Protein AF-A0A9W7ACK6-F1 (afdb_monomer_lite)

Radius of gyration: 20.73 Å; chains: 1; bounding box: 48×44×59 Å

Organism: NCBI:txid2557542

Secondary structure (DSSP, 8-state):
-HHHHHHHHHHHHHHHHHHTTTS-HHHHHHHHTTHHHHHHHHHHHTS-PPPPHHHHHHHHHHHHHHHHHHHHHHHS--------HHHHHHHHHSHHHHHHHHHHHHHHHHHHHHHHHHHHHHHHHHHHT--GGGHHHHHHHHHHHHHHHHHHHHHHHHHHHHHHHHHHHTS-GGGSHHHHHHHHHHHHHHHHHHHHHHT-

Sequence (200 aa):
TWVIGTALFIFASLANFAAFAFAPAALLASLEATQFASNILFGRFVLGSYVSRRMYAGTLCVCSCTVAVVLSFAFAETEEIEYGIDEIIVCFTSTKYVLFICFMVVFAVGLNKCTIYLRRLNQASKTEGFAKTNQDWRTNVEPITYACFSAIFGTQAVIFSKCLALLLKTGGAFSHWLIYVMLVGWLIFVYVWLTRMNDA

pLDDT: mean 84.39, std 9.42, range [53.34, 95.0]

Structure (mmCIF, N/CA/C/O backbone):
data_AF-A0A9W7ACK6-F1
#
_entry.id   AF-A0A9W7ACK6-F1
#
loop_
_atom_site.group_PDB
_atom_site.id
_atom_site.type_symbol
_atom_site.label_atom_id
_atom_site.label_alt_id
_atom_site.label_comp_id
_atom_site.label_asym_id
_atom_site.label_entity_id
_atom_site.label_seq_id
_atom_site.pdbx_PDB_ins_code
_atom_site.Cartn_x
_atom_site.Cartn_y
_atom_site.Cartn_z
_atom_site.occupancy
_atom_site.B_iso_or_equiv
_atom_site.auth_seq_id
_atom_site.auth_comp_id
_atom_site.auth_asym_id
_atom_site.auth_atom_id
_atom_site.pdbx_PDB_model_num
ATOM 1 N N . THR A 1 1 ? -17.818 22.038 -7.439 1.00 64.00 1 THR A N 1
ATOM 2 C CA . THR A 1 1 ? -18.550 21.120 -8.341 1.00 64.00 1 THR A CA 1
ATOM 3 C C . THR A 1 1 ? -17.874 19.766 -8.332 1.00 64.00 1 THR A C 1
ATOM 5 O O . THR A 1 1 ? -16.674 19.725 -8.567 1.00 64.00 1 THR A O 1
ATOM 8 N N . TRP A 1 2 ? -18.606 18.685 -8.044 1.00 85.69 2 TRP A N 1
ATOM 9 C CA . TRP A 1 2 ? -18.089 17.304 -7.952 1.00 85.69 2 TRP A CA 1
ATOM 10 C C . TRP A 1 2 ? -17.238 16.887 -9.165 1.00 85.69 2 TRP A C 1
ATOM 12 O O . TRP A 1 2 ? -16.201 16.261 -9.000 1.00 85.69 2 TRP A O 1
ATOM 22 N N . VAL A 1 3 ? -17.592 17.375 -10.357 1.00 90.69 3 VAL A N 1
ATOM 23 C CA . VAL A 1 3 ? -16.846 17.168 -11.611 1.00 90.69 3 VAL A CA 1
ATOM 24 C C . VAL A 1 3 ? -15.378 17.607 -11.521 1.00 90.69 3 VAL A C 1
ATOM 26 O O . VAL A 1 3 ? -14.504 16.885 -11.985 1.00 90.69 3 VAL A O 1
ATOM 29 N N . ILE A 1 4 ? -15.090 18.755 -10.895 1.00 90.31 4 ILE A N 1
ATOM 30 C CA . ILE A 1 4 ? -13.712 19.262 -10.751 1.00 90.31 4 ILE A CA 1
ATOM 31 C C . ILE A 1 4 ? -12.909 18.341 -9.825 1.00 90.31 4 ILE A C 1
ATOM 33 O O . ILE A 1 4 ? -11.764 18.018 -10.124 1.00 90.31 4 ILE A O 1
ATOM 37 N N . GLY A 1 5 ? -13.525 17.878 -8.732 1.00 85.38 5 GLY A N 1
ATOM 38 C CA . GLY A 1 5 ? -12.901 16.930 -7.807 1.00 85.38 5 GLY A CA 1
ATOM 39 C C . GLY A 1 5 ? -12.607 15.587 -8.473 1.00 85.38 5 GLY A C 1
ATOM 40 O O . GLY A 1 5 ? -11.493 15.085 -8.368 1.00 85.38 5 GLY A O 1
ATOM 41 N N . THR A 1 6 ? -13.568 15.045 -9.225 1.00 86.81 6 THR A N 1
ATOM 42 C CA . THR A 1 6 ? -13.399 13.784 -9.958 1.00 86.81 6 THR A CA 1
ATOM 43 C C . THR A 1 6 ? -12.334 13.896 -11.048 1.00 86.81 6 THR A C 1
ATOM 45 O O . THR A 1 6 ? -11.490 13.014 -11.166 1.00 86.81 6 THR A O 1
ATOM 48 N N . ALA A 1 7 ? -12.319 14.987 -11.818 1.00 92.06 7 ALA A N 1
ATOM 49 C CA . ALA A 1 7 ? -11.305 15.203 -12.849 1.00 92.06 7 ALA A CA 1
ATOM 50 C C . ALA A 1 7 ? -9.894 15.304 -12.247 1.00 92.06 7 ALA A C 1
ATOM 52 O O . ALA A 1 7 ? -8.968 14.656 -12.735 1.00 92.06 7 ALA A O 1
ATOM 53 N N . LEU A 1 8 ? -9.742 16.060 -11.154 1.00 90.19 8 LEU A N 1
ATOM 54 C CA . LEU A 1 8 ? -8.470 16.198 -10.447 1.00 90.19 8 LEU A CA 1
ATOM 55 C C . LEU A 1 8 ? -8.010 14.864 -9.842 1.00 90.19 8 LEU A C 1
ATOM 57 O O . LEU A 1 8 ? -6.831 14.535 -9.925 1.00 90.19 8 LEU A O 1
ATOM 61 N N . PHE A 1 9 ? -8.936 14.068 -9.304 1.00 86.81 9 PHE A N 1
ATOM 62 C CA . PHE A 1 9 ? -8.655 12.730 -8.785 1.00 86.81 9 PHE A CA 1
ATOM 63 C C . PHE A 1 9 ? -8.169 11.762 -9.873 1.00 86.81 9 PHE A C 1
ATOM 65 O O . PHE A 1 9 ? -7.162 11.079 -9.680 1.00 86.81 9 PHE A O 1
ATOM 72 N N . ILE A 1 10 ? -8.855 11.716 -11.021 1.00 89.31 10 ILE A N 1
ATOM 73 C CA . ILE A 1 10 ? -8.463 10.866 -12.156 1.00 89.31 10 ILE A CA 1
ATOM 74 C C . ILE A 1 10 ? -7.083 11.285 -12.664 1.00 89.31 10 ILE A C 1
ATOM 76 O O . ILE A 1 10 ? -6.208 10.438 -12.823 1.00 89.31 10 ILE A O 1
ATOM 80 N N . PHE A 1 11 ? -6.865 12.586 -12.871 1.00 92.50 11 PHE A N 1
ATOM 81 C CA . PHE A 1 11 ? -5.579 13.100 -13.333 1.00 92.50 11 PHE A CA 1
ATOM 82 C C . PHE A 1 11 ? -4.444 12.766 -12.356 1.00 92.50 11 PHE A C 1
ATOM 84 O O . PHE A 1 11 ? -3.415 12.243 -12.775 1.00 92.50 11 PHE A O 1
ATOM 91 N N . ALA A 1 12 ? -4.644 13.000 -11.054 1.00 88.44 12 ALA A N 1
ATOM 92 C CA . ALA A 1 12 ? -3.653 12.677 -10.029 1.00 88.44 12 ALA A CA 1
ATOM 93 C C . ALA A 1 12 ? -3.352 11.171 -9.971 1.00 88.44 12 ALA A C 1
ATOM 95 O O . ALA A 1 12 ? -2.197 10.781 -9.831 1.00 88.44 12 ALA A O 1
ATOM 96 N N . SER A 1 13 ? -4.371 10.327 -10.141 1.00 87.75 13 SER A N 1
ATOM 97 C CA . SER A 1 13 ? -4.220 8.869 -10.154 1.00 87.75 13 SER A CA 1
ATOM 98 C C . SER A 1 13 ? -3.437 8.379 -11.376 1.00 87.75 13 SER A C 1
ATOM 100 O O . SER A 1 13 ? -2.557 7.531 -11.243 1.00 87.75 13 SER A O 1
ATOM 102 N N . LEU A 1 14 ? -3.698 8.945 -12.559 1.00 87.56 14 LEU A N 1
ATOM 103 C CA . LEU A 1 14 ? -2.934 8.647 -13.774 1.00 87.56 14 LEU A CA 1
ATOM 104 C C . LEU A 1 14 ? -1.484 9.133 -13.669 1.00 87.56 14 LEU A C 1
ATOM 106 O O . LEU A 1 14 ? -0.569 8.412 -14.060 1.00 87.56 14 LEU A O 1
ATOM 110 N N . ALA A 1 15 ? -1.266 10.320 -13.100 1.00 88.62 15 ALA A N 1
ATOM 111 C CA . ALA A 1 15 ? 0.073 10.837 -12.837 1.00 88.62 15 ALA A CA 1
ATOM 112 C C . ALA A 1 15 ? 0.841 9.948 -11.842 1.00 88.62 15 ALA A C 1
ATOM 114 O O . ALA A 1 15 ? 2.012 9.656 -12.075 1.00 88.62 15 ALA A O 1
ATOM 115 N N . ASN A 1 16 ? 0.182 9.456 -10.784 1.00 86.56 16 ASN A N 1
ATOM 116 C CA . ASN A 1 16 ? 0.787 8.521 -9.831 1.00 86.56 16 ASN A CA 1
ATOM 117 C C . ASN A 1 16 ? 1.174 7.199 -10.505 1.00 86.56 16 ASN A C 1
ATOM 119 O O . ASN A 1 16 ? 2.275 6.693 -10.311 1.00 86.56 16 ASN A O 1
ATOM 123 N N . PHE A 1 17 ? 0.293 6.669 -11.359 1.00 84.06 17 PHE A N 1
ATOM 124 C CA . PHE A 1 17 ? 0.592 5.466 -12.128 1.00 84.06 17 PHE A CA 1
ATOM 125 C C . PHE A 1 17 ? 1.795 5.664 -13.058 1.00 84.06 17 PHE A C 1
ATOM 127 O O . PHE A 1 17 ? 2.688 4.820 -13.094 1.00 84.06 17 PHE A O 1
ATOM 134 N N . ALA A 1 18 ? 1.853 6.794 -13.768 1.00 84.50 18 ALA A N 1
ATOM 135 C CA . ALA A 1 18 ? 2.988 7.129 -14.620 1.00 84.50 18 ALA A CA 1
ATOM 136 C C . ALA A 1 18 ? 4.293 7.230 -13.813 1.00 84.50 18 ALA A C 1
ATOM 138 O O . ALA A 1 18 ? 5.327 6.750 -14.270 1.00 84.50 18 ALA A O 1
ATOM 139 N N . ALA A 1 19 ? 4.245 7.780 -12.596 1.00 86.00 19 ALA A N 1
ATOM 140 C CA . ALA A 1 19 ? 5.414 7.908 -11.733 1.00 86.00 19 ALA A CA 1
ATOM 141 C C . ALA A 1 19 ? 6.061 6.552 -11.387 1.00 86.00 19 ALA A C 1
ATOM 143 O O . ALA A 1 19 ? 7.284 6.490 -11.274 1.00 86.00 19 ALA A O 1
ATOM 144 N N . PHE A 1 20 ? 5.294 5.452 -11.311 1.00 82.38 20 PHE A N 1
ATOM 145 C CA . PHE A 1 20 ? 5.851 4.107 -11.081 1.00 82.38 20 PHE A CA 1
ATOM 146 C C . PHE A 1 20 ? 6.839 3.642 -12.162 1.00 82.38 20 PHE A C 1
ATOM 148 O O . PHE A 1 20 ? 7.637 2.745 -11.886 1.00 82.38 20 PHE A O 1
ATOM 155 N N . ALA A 1 21 ? 6.800 4.227 -13.365 1.00 80.81 21 ALA A N 1
ATOM 156 C CA . ALA A 1 21 ? 7.741 3.924 -14.444 1.00 80.81 21 ALA A CA 1
ATOM 157 C C . ALA A 1 21 ? 9.080 4.679 -14.336 1.00 80.81 21 ALA A C 1
ATOM 159 O O . ALA A 1 21 ? 10.028 4.300 -15.021 1.00 80.81 21 ALA A O 1
ATOM 160 N N . PHE A 1 22 ? 9.141 5.748 -13.534 1.00 80.81 22 PHE A N 1
ATOM 161 C CA . PHE A 1 22 ? 10.262 6.703 -13.507 1.00 80.81 22 PHE A CA 1
ATOM 162 C C . PHE A 1 22 ? 10.919 6.869 -12.136 1.00 80.81 22 PHE A C 1
ATOM 164 O O . PHE A 1 22 ? 11.875 7.631 -12.015 1.00 80.81 22 PHE A O 1
ATOM 171 N N . ALA A 1 23 ? 10.339 6.280 -11.089 1.00 83.25 23 ALA A N 1
ATOM 172 C CA . ALA A 1 23 ? 10.858 6.405 -9.740 1.00 83.25 23 ALA A CA 1
ATOM 173 C C . ALA A 1 23 ? 10.749 5.083 -8.963 1.00 83.25 23 ALA A C 1
ATOM 175 O O . ALA A 1 23 ? 9.802 4.301 -9.149 1.00 83.25 23 ALA A O 1
ATOM 176 N N . PRO A 1 24 ? 11.653 4.838 -7.995 1.00 83.50 24 PRO A N 1
ATOM 177 C CA . PRO A 1 24 ? 11.558 3.677 -7.126 1.00 83.50 24 PRO A CA 1
ATOM 178 C C . PRO A 1 24 ? 10.269 3.704 -6.295 1.00 83.50 24 PRO A C 1
ATOM 180 O O . PRO A 1 24 ? 9.935 4.706 -5.665 1.00 83.50 24 PRO A O 1
ATOM 183 N N . ALA A 1 25 ? 9.579 2.562 -6.201 1.00 81.69 25 ALA A N 1
ATOM 184 C CA . ALA A 1 25 ? 8.335 2.452 -5.432 1.00 81.69 25 ALA A CA 1
ATOM 185 C C . ALA A 1 25 ? 8.503 2.829 -3.948 1.00 81.69 25 ALA A C 1
ATOM 187 O O . ALA A 1 25 ? 7.574 3.357 -3.350 1.00 81.69 25 ALA A O 1
ATOM 188 N N . ALA A 1 26 ? 9.685 2.613 -3.359 1.00 84.06 26 ALA A N 1
ATOM 189 C CA . ALA A 1 26 ? 9.975 3.034 -1.988 1.00 84.06 26 ALA A CA 1
ATOM 190 C C . ALA A 1 26 ? 10.005 4.569 -1.832 1.00 84.06 26 ALA A C 1
ATOM 192 O O . ALA A 1 26 ? 9.501 5.094 -0.839 1.00 84.06 26 ALA A O 1
ATOM 193 N N . LEU A 1 27 ? 10.539 5.289 -2.827 1.00 88.56 27 LEU A N 1
ATOM 194 C CA . LEU A 1 27 ? 10.523 6.751 -2.860 1.00 88.56 27 LEU A CA 1
ATOM 195 C C . LEU A 1 27 ? 9.087 7.261 -3.034 1.00 88.56 27 LEU A C 1
ATOM 197 O O . LEU A 1 27 ? 8.638 8.098 -2.252 1.00 88.56 27 LEU A O 1
ATOM 201 N N . LEU A 1 28 ? 8.345 6.703 -3.994 1.00 87.12 28 LEU A N 1
ATOM 202 C CA . LEU A 1 28 ? 6.948 7.072 -4.247 1.00 87.12 28 LEU A CA 1
ATOM 203 C C . LEU A 1 28 ? 6.050 6.817 -3.031 1.00 87.12 28 LEU A C 1
ATOM 205 O O . LEU A 1 28 ? 5.316 7.711 -2.623 1.00 87.12 28 LEU A O 1
ATOM 209 N N . ALA A 1 29 ? 6.182 5.661 -2.377 1.00 86.38 29 ALA A N 1
ATOM 210 C CA . ALA A 1 29 ? 5.439 5.348 -1.156 1.00 86.38 29 ALA A CA 1
ATOM 211 C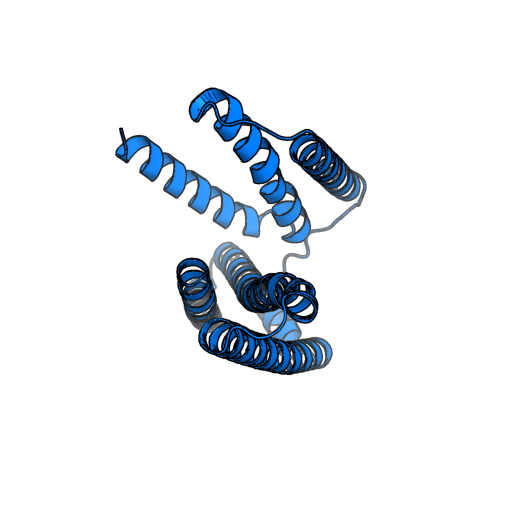 C . ALA A 1 29 ? 5.719 6.358 -0.028 1.00 86.38 29 ALA A C 1
ATOM 213 O O . ALA A 1 29 ? 4.815 6.732 0.720 1.00 86.38 29 ALA A O 1
ATOM 214 N N . SER A 1 30 ? 6.961 6.846 0.090 1.00 88.81 30 SER A N 1
ATOM 215 C CA . SER A 1 30 ? 7.296 7.883 1.074 1.00 88.81 30 SER A CA 1
ATOM 216 C C . SER A 1 30 ? 6.669 9.241 0.739 1.00 88.81 30 SER A C 1
ATOM 218 O O . SER A 1 30 ? 6.256 9.964 1.649 1.00 88.81 30 SER A O 1
ATOM 220 N N . LEU A 1 31 ? 6.547 9.573 -0.551 1.00 89.00 31 LEU A N 1
ATOM 221 C CA . LEU A 1 31 ? 5.893 10.794 -1.026 1.00 89.00 31 LEU A CA 1
ATOM 222 C C . LEU A 1 31 ? 4.376 10.735 -0.831 1.00 89.00 31 LEU A C 1
ATOM 224 O O . LEU A 1 31 ? 3.783 11.741 -0.440 1.00 89.00 31 LEU A O 1
ATOM 228 N N . GLU A 1 32 ? 3.754 9.565 -1.004 1.00 88.19 32 GLU A N 1
ATOM 229 C CA . GLU A 1 32 ? 2.328 9.358 -0.720 1.00 88.19 32 GLU A CA 1
ATOM 230 C C . GLU A 1 32 ? 1.982 9.631 0.752 1.00 88.19 32 GLU A C 1
ATOM 232 O O . GLU A 1 32 ? 0.867 10.056 1.059 1.00 88.19 32 GLU A O 1
ATOM 237 N N . ALA A 1 33 ? 2.936 9.488 1.679 1.00 88.06 33 ALA A N 1
ATOM 238 C CA . ALA A 1 33 ? 2.735 9.839 3.086 1.00 88.06 33 ALA A CA 1
ATOM 239 C C . ALA A 1 33 ? 2.455 11.346 3.305 1.00 88.06 33 ALA A C 1
ATOM 241 O O . ALA A 1 33 ? 1.859 11.728 4.314 1.00 88.06 33 ALA A O 1
ATOM 242 N N . THR A 1 34 ? 2.765 12.210 2.330 1.00 86.56 34 THR A N 1
ATOM 243 C CA . THR A 1 34 ? 2.397 13.640 2.346 1.00 86.56 34 THR A CA 1
ATOM 244 C C . THR A 1 34 ? 0.882 13.849 2.457 1.00 86.56 34 THR A C 1
ATOM 246 O O . THR A 1 34 ? 0.435 14.867 2.991 1.00 86.56 34 THR A O 1
ATOM 249 N N . GLN A 1 35 ? 0.073 12.856 2.064 1.00 88.25 35 GLN A N 1
ATOM 250 C CA . GLN A 1 35 ? -1.380 12.889 2.237 1.00 88.25 35 GLN A CA 1
ATOM 251 C C . GLN A 1 35 ? -1.797 13.120 3.695 1.00 88.25 35 GLN A C 1
ATOM 253 O O . GLN A 1 35 ? -2.816 13.755 3.948 1.00 88.25 35 GLN A O 1
ATOM 258 N N . PHE A 1 36 ? -1.006 12.666 4.676 1.00 86.94 36 PHE A N 1
ATOM 259 C CA . PHE A 1 36 ? -1.305 12.895 6.089 1.00 86.94 36 PHE A CA 1
ATOM 260 C C . PHE A 1 36 ? -1.199 14.378 6.459 1.00 86.94 36 PHE A C 1
ATOM 262 O O . PHE A 1 36 ? -1.983 14.864 7.275 1.00 86.94 36 PHE A O 1
ATOM 269 N N . ALA A 1 37 ? -0.280 15.120 5.835 1.00 88.50 37 ALA A N 1
ATOM 270 C CA . ALA A 1 37 ? -0.202 16.569 5.987 1.00 88.50 37 ALA A CA 1
ATOM 271 C C . ALA A 1 37 ? -1.389 17.259 5.311 1.00 88.50 37 ALA A C 1
ATOM 273 O O . ALA A 1 37 ? -2.048 18.095 5.935 1.00 88.50 37 ALA A O 1
ATOM 274 N N . SER A 1 38 ? -1.723 16.852 4.083 1.00 89.00 38 SER A N 1
ATOM 275 C CA . SER A 1 38 ? -2.900 17.350 3.367 1.00 89.00 38 SER A CA 1
ATOM 276 C C . SER A 1 38 ? -4.183 17.119 4.170 1.00 89.00 38 SER A C 1
ATOM 278 O O . SER A 1 38 ? -4.965 18.050 4.341 1.00 89.00 38 SER A O 1
ATOM 280 N N . ASN A 1 39 ? -4.368 15.932 4.750 1.00 88.81 39 ASN A N 1
ATOM 281 C CA . ASN A 1 39 ? -5.542 15.584 5.551 1.00 88.81 39 ASN A CA 1
ATOM 282 C C . ASN A 1 39 ? -5.699 16.487 6.780 1.00 88.81 39 ASN A C 1
ATOM 284 O O . ASN A 1 39 ? -6.814 16.907 7.081 1.00 88.81 39 ASN A O 1
ATOM 288 N N . ILE A 1 40 ? -4.606 16.849 7.465 1.00 90.00 40 ILE A N 1
ATOM 289 C CA . ILE A 1 40 ? -4.667 17.825 8.565 1.00 90.00 40 ILE A CA 1
ATOM 290 C C . ILE A 1 40 ? -5.034 19.219 8.052 1.00 90.00 40 ILE A C 1
ATOM 292 O O . ILE A 1 40 ? -5.860 19.892 8.672 1.00 90.00 40 ILE A O 1
ATOM 296 N N . LEU A 1 41 ? -4.438 19.662 6.942 1.00 88.00 41 LEU A N 1
ATOM 297 C CA . LEU A 1 41 ? -4.716 20.979 6.363 1.00 88.00 41 LEU A CA 1
ATOM 298 C C . LEU A 1 41 ? -6.188 21.099 5.958 1.00 88.00 41 LEU A C 1
ATOM 300 O O . LEU A 1 41 ? -6.871 22.020 6.401 1.00 88.00 41 LEU A O 1
ATOM 304 N N . PHE A 1 42 ? -6.706 20.136 5.194 1.00 88.81 42 PHE A N 1
ATOM 305 C CA . PHE A 1 42 ? -8.119 20.088 4.822 1.00 88.81 42 PHE A CA 1
ATOM 306 C C . PHE A 1 42 ? -9.020 19.920 6.049 1.00 88.81 42 PHE A C 1
ATOM 308 O O . PHE A 1 42 ? -10.019 20.627 6.181 1.00 88.81 42 PHE A O 1
ATOM 315 N N . GLY A 1 43 ? -8.640 19.056 6.992 1.00 86.88 43 GLY A N 1
ATOM 316 C CA . GLY A 1 43 ? -9.354 18.856 8.250 1.00 86.88 43 GLY A CA 1
ATOM 317 C C . GLY A 1 43 ? -9.519 20.152 9.044 1.00 86.88 43 GLY A C 1
ATOM 318 O O . GLY A 1 43 ? -10.605 20.425 9.558 1.00 86.88 43 GLY A O 1
ATOM 319 N N . ARG A 1 44 ? -8.471 20.977 9.116 1.00 86.00 44 ARG A N 1
ATOM 320 C CA . ARG A 1 44 ? -8.480 22.232 9.873 1.00 86.00 44 ARG A C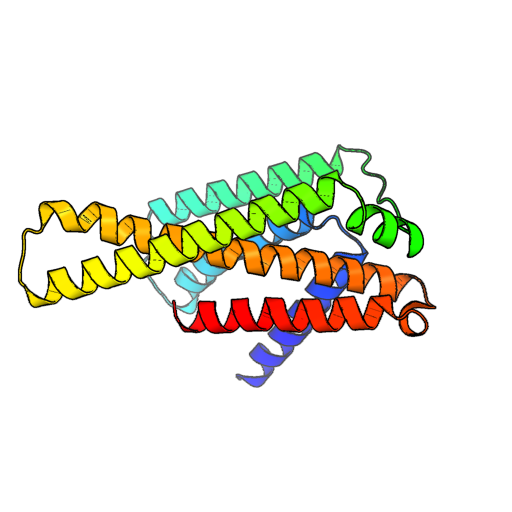A 1
ATOM 321 C C . ARG A 1 44 ? -9.140 23.382 9.118 1.00 86.00 44 ARG A C 1
ATOM 323 O O . ARG A 1 44 ? -9.947 24.089 9.712 1.00 86.00 44 ARG A O 1
ATOM 330 N N . PHE A 1 45 ? -8.774 23.592 7.855 1.00 86.81 45 PHE A N 1
ATOM 331 C CA . PHE A 1 45 ? -9.158 24.787 7.096 1.00 86.81 45 PHE A CA 1
ATOM 332 C C . PHE A 1 45 ? -10.453 24.624 6.305 1.00 86.81 45 PHE A C 1
ATOM 334 O O . PHE A 1 45 ? -11.180 25.598 6.149 1.00 86.81 45 PHE A O 1
ATOM 341 N N . VAL A 1 46 ? -10.756 23.418 5.819 1.00 87.69 46 VAL A N 1
ATOM 342 C CA . VAL A 1 46 ? -11.955 23.168 5.003 1.00 87.69 46 VAL A CA 1
ATOM 343 C C . VAL A 1 46 ? -13.081 22.581 5.845 1.00 87.69 46 VAL A C 1
ATOM 345 O O . VAL A 1 46 ? -14.209 23.056 5.774 1.00 87.69 46 VAL A O 1
ATOM 348 N N . LEU A 1 47 ? -12.780 21.577 6.671 1.00 86.44 47 LEU A N 1
ATOM 349 C CA . LEU A 1 47 ? -13.775 20.898 7.509 1.00 86.44 47 LEU A CA 1
ATOM 350 C C . LEU A 1 47 ? -13.978 21.563 8.881 1.00 86.44 47 LEU A C 1
ATOM 352 O O . LEU A 1 47 ? -14.928 21.224 9.581 1.00 86.44 47 LEU A O 1
ATOM 356 N N . GLY A 1 48 ? -13.093 22.479 9.294 1.00 84.25 48 GLY A N 1
ATOM 357 C CA . GLY A 1 48 ? -13.178 23.162 10.593 1.00 84.25 48 GLY A CA 1
ATOM 358 C C . GLY A 1 48 ? -13.015 22.242 11.812 1.00 84.25 48 GLY A C 1
ATOM 359 O O . GLY A 1 48 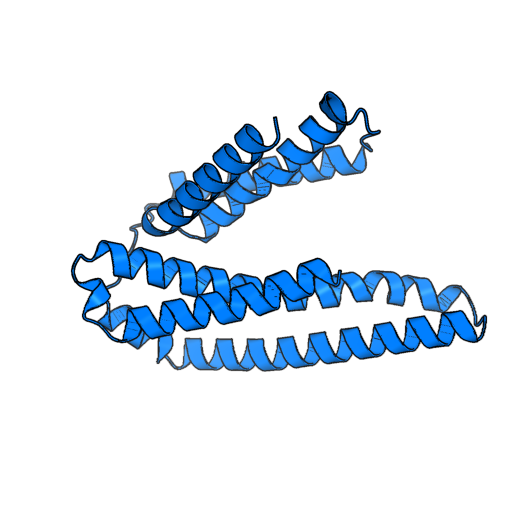? -13.346 22.626 12.933 1.00 84.25 48 GLY A O 1
ATOM 360 N N . SER A 1 49 ? -12.514 21.021 11.617 1.00 86.88 49 SER A N 1
ATOM 361 C CA . SER A 1 49 ? -12.400 20.008 12.668 1.00 86.88 49 SER A CA 1
ATOM 362 C C . SER A 1 49 ? -11.286 20.324 13.678 1.00 86.88 49 SER A C 1
ATOM 364 O O . SER A 1 49 ? -10.307 21.031 13.395 1.00 86.88 49 SER A O 1
ATOM 366 N N . TYR A 1 50 ? -11.440 19.811 14.903 1.00 83.88 50 TYR A N 1
ATOM 367 C CA . TYR A 1 50 ? -10.424 19.946 15.943 1.00 83.88 50 TYR A CA 1
ATOM 368 C C . TYR A 1 50 ? -9.264 18.978 15.688 1.00 83.88 50 TYR A C 1
ATOM 370 O O . TYR A 1 50 ? -9.435 17.760 15.703 1.00 83.88 50 TYR A O 1
ATOM 378 N N . VAL A 1 51 ? -8.063 19.528 15.501 1.00 83.56 51 VAL A N 1
ATOM 379 C CA . VAL A 1 51 ? -6.836 18.751 15.301 1.00 83.56 51 VAL A CA 1
ATOM 380 C C . VAL A 1 51 ? -6.083 18.653 16.628 1.00 83.56 51 VAL A C 1
ATOM 382 O O . VAL A 1 51 ? -5.634 19.656 17.182 1.00 83.56 51 VAL A O 1
ATOM 385 N N . SER A 1 52 ? -5.938 17.432 17.145 1.00 88.88 52 SER A N 1
ATOM 386 C CA . SER A 1 52 ? -5.225 17.166 18.401 1.00 88.88 52 SER A CA 1
ATOM 387 C C . SER A 1 52 ? -3.710 17.373 18.268 1.00 88.88 52 SER A C 1
ATOM 389 O O . SER A 1 52 ? -3.121 17.089 17.224 1.00 88.88 52 SER A O 1
ATOM 391 N N . ARG A 1 53 ? -3.036 17.766 19.362 1.00 88.19 53 ARG A N 1
ATOM 392 C CA . ARG A 1 53 ? -1.560 17.880 19.435 1.00 88.19 53 ARG A CA 1
ATOM 393 C C . ARG A 1 53 ? -0.832 16.597 19.026 1.00 88.19 53 ARG A C 1
ATOM 395 O O . ARG A 1 53 ? 0.232 16.672 18.422 1.00 88.19 53 ARG A O 1
ATOM 402 N N . ARG A 1 54 ? -1.410 15.428 19.322 1.00 89.94 54 ARG A N 1
ATOM 403 C CA . ARG A 1 54 ? -0.845 14.129 18.912 1.00 89.94 54 ARG A CA 1
ATOM 404 C C . ARG A 1 54 ? -0.865 13.949 17.392 1.00 89.94 54 ARG A C 1
ATOM 406 O O . ARG A 1 54 ? 0.065 13.375 16.842 1.00 89.94 54 ARG A O 1
ATOM 413 N N . MET A 1 55 ? -1.889 14.484 16.726 1.00 88.69 55 MET A N 1
ATOM 414 C CA . MET A 1 55 ? -2.038 14.415 15.271 1.00 88.69 55 MET A CA 1
ATOM 415 C C . MET A 1 55 ? -0.987 15.293 14.581 1.00 88.69 55 MET A C 1
ATOM 417 O O . MET A 1 55 ? -0.304 14.827 13.678 1.00 88.69 55 MET A O 1
ATOM 421 N N . TYR A 1 56 ? -0.755 16.507 15.094 1.00 88.00 56 TYR A N 1
ATOM 422 C CA . TYR A 1 56 ? 0.342 17.363 14.624 1.00 88.00 56 TYR A CA 1
ATOM 423 C C . TYR A 1 56 ? 1.721 16.721 14.810 1.00 88.00 56 TYR A C 1
ATOM 425 O O . TYR A 1 56 ? 2.525 16.746 13.883 1.00 88.00 56 TYR A O 1
ATOM 433 N N . ALA A 1 57 ? 1.995 16.126 15.977 1.00 92.38 57 ALA A N 1
ATOM 434 C CA . ALA A 1 57 ? 3.268 15.450 16.227 1.00 92.38 57 ALA A CA 1
ATOM 435 C C . ALA A 1 57 ? 3.493 14.270 15.265 1.00 92.38 57 ALA A C 1
ATOM 437 O O . ALA A 1 57 ? 4.580 14.135 14.707 1.00 92.38 57 ALA A O 1
ATOM 438 N N . GLY A 1 58 ? 2.455 13.460 15.026 1.00 90.38 58 GLY A N 1
ATOM 439 C CA . GLY A 1 58 ? 2.503 12.361 14.061 1.00 90.38 58 GLY A CA 1
ATOM 440 C C . GLY A 1 58 ? 2.779 12.847 12.638 1.00 90.38 58 GLY A C 1
ATOM 441 O O . GLY A 1 58 ? 3.681 12.339 11.982 1.00 90.38 58 GLY A O 1
ATOM 442 N N . THR A 1 59 ? 2.074 13.881 12.179 1.00 90.75 59 THR A N 1
ATOM 443 C CA . THR A 1 59 ? 2.279 14.434 10.834 1.00 90.75 59 THR A CA 1
ATOM 444 C C . THR A 1 59 ? 3.643 15.088 10.664 1.00 90.75 59 THR A C 1
ATOM 446 O O . THR A 1 59 ? 4.263 14.898 9.624 1.00 90.75 59 THR A O 1
ATOM 449 N N . LEU A 1 60 ? 4.152 15.807 11.669 1.00 90.56 60 LEU A N 1
ATOM 450 C CA . LEU A 1 60 ? 5.517 16.339 11.619 1.00 90.56 60 LEU A CA 1
ATOM 451 C C . LEU A 1 60 ? 6.544 15.212 11.504 1.00 90.56 60 LEU A C 1
ATOM 453 O O . LEU A 1 60 ? 7.441 15.301 10.673 1.00 90.56 60 LEU A O 1
ATOM 457 N N . CYS A 1 61 ? 6.374 14.134 12.274 1.00 92.81 61 CYS A N 1
ATOM 458 C CA . CYS A 1 61 ? 7.228 12.954 12.183 1.00 92.81 61 CYS A CA 1
ATOM 459 C C . CYS A 1 61 ? 7.191 12.335 10.777 1.00 92.81 61 CYS A C 1
ATOM 461 O O . CYS A 1 61 ? 8.249 12.116 10.192 1.00 92.81 61 CYS A O 1
ATOM 463 N N . VAL A 1 62 ? 5.999 12.144 10.199 1.00 91.44 62 VAL A N 1
ATOM 464 C CA . VAL A 1 62 ? 5.841 11.635 8.826 1.00 91.44 62 VAL A CA 1
ATOM 465 C C . VAL A 1 62 ? 6.539 12.542 7.813 1.00 91.44 62 VAL A C 1
ATOM 467 O O . VAL A 1 62 ? 7.334 12.050 7.020 1.00 91.44 62 VAL A O 1
ATOM 470 N N . CYS A 1 63 ? 6.314 13.858 7.868 1.00 91.12 63 CYS A N 1
ATOM 471 C CA . CYS A 1 63 ? 6.964 14.806 6.961 1.00 91.12 63 CYS A CA 1
ATOM 472 C C . CYS A 1 63 ? 8.493 14.759 7.085 1.00 91.12 63 CYS A C 1
ATOM 474 O O . CYS A 1 63 ? 9.189 14.739 6.072 1.00 91.12 63 CYS A O 1
ATOM 476 N N . SER A 1 64 ? 9.026 14.709 8.310 1.00 91.50 64 SER A N 1
ATOM 477 C CA . SER A 1 64 ? 10.467 14.580 8.542 1.00 91.50 64 SER A CA 1
ATOM 478 C C . SER A 1 64 ? 11.024 13.274 7.972 1.00 91.50 64 SER A C 1
ATOM 480 O O . SER A 1 64 ? 12.077 13.294 7.338 1.00 91.50 64 SER A O 1
ATOM 482 N N . CYS A 1 65 ? 10.314 12.155 8.140 1.00 90.88 65 CYS A N 1
ATOM 483 C CA . CYS A 1 65 ? 10.696 10.873 7.554 1.00 90.88 65 CYS A CA 1
ATOM 484 C C . CYS A 1 65 ? 10.676 10.913 6.021 1.00 90.88 65 CYS A C 1
ATOM 486 O O . CYS A 1 65 ? 11.633 10.458 5.402 1.00 90.88 65 CYS A O 1
ATOM 488 N N . THR A 1 66 ? 9.643 11.492 5.402 1.00 91.69 66 THR A N 1
ATOM 489 C CA . THR A 1 66 ? 9.576 11.649 3.942 1.00 91.69 66 THR A CA 1
ATOM 490 C C . THR A 1 66 ? 10.750 12.475 3.424 1.00 91.69 66 THR A C 1
ATOM 492 O O . THR A 1 66 ? 11.416 12.055 2.483 1.00 91.69 66 THR A O 1
ATOM 495 N N . VAL A 1 67 ? 11.072 13.604 4.067 1.00 91.50 67 VAL A N 1
ATOM 496 C CA . VAL A 1 67 ? 12.243 14.416 3.693 1.00 91.50 67 VAL A CA 1
ATOM 497 C C . VAL A 1 67 ? 13.536 13.609 3.828 1.00 91.50 67 VAL A C 1
ATOM 499 O O . VAL A 1 67 ? 14.359 13.635 2.919 1.00 91.50 67 VAL A O 1
ATOM 502 N N . ALA A 1 68 ? 13.710 12.848 4.911 1.00 91.75 68 ALA A N 1
ATOM 503 C CA . ALA A 1 68 ? 14.892 12.008 5.103 1.00 91.75 68 ALA A CA 1
ATOM 504 C C . ALA A 1 68 ? 15.032 10.924 4.019 1.00 91.75 68 ALA A C 1
ATOM 506 O O . ALA A 1 68 ? 16.137 10.701 3.523 1.00 91.75 68 ALA A O 1
ATOM 507 N N . VAL A 1 69 ? 13.932 10.279 3.616 1.00 90.81 69 VAL A N 1
ATOM 508 C CA . VAL A 1 69 ? 13.929 9.296 2.520 1.00 90.81 69 VAL A CA 1
ATOM 509 C C . VAL A 1 69 ? 14.292 9.963 1.196 1.00 90.81 69 VAL A C 1
ATOM 511 O O . VAL A 1 69 ? 15.193 9.485 0.514 1.00 90.81 69 VAL A O 1
ATOM 514 N N . VAL A 1 70 ? 13.659 11.090 0.855 1.00 90.19 70 VAL A N 1
ATOM 515 C CA . VAL A 1 70 ? 13.957 11.835 -0.380 1.00 90.19 70 VAL A CA 1
ATOM 516 C C . VAL A 1 70 ? 15.428 12.251 -0.425 1.00 90.19 70 VAL A C 1
ATOM 518 O O . VAL A 1 70 ? 16.089 12.036 -1.436 1.00 90.19 70 VAL A O 1
ATOM 521 N N . LEU A 1 71 ? 15.967 12.779 0.677 1.00 90.81 71 LEU A N 1
ATOM 522 C CA . LEU A 1 71 ? 17.385 13.128 0.773 1.00 90.81 71 LEU A CA 1
ATOM 523 C C . LEU A 1 71 ? 18.284 11.896 0.618 1.00 90.81 71 LEU A C 1
ATOM 525 O O . LEU A 1 71 ? 19.274 11.959 -0.100 1.00 90.81 71 LEU A O 1
ATOM 529 N N . SER A 1 72 ? 17.925 10.763 1.226 1.00 88.75 72 SER A N 1
ATOM 530 C CA . SER A 1 72 ? 18.697 9.518 1.106 1.00 88.75 72 SER A CA 1
ATOM 531 C C . SER A 1 72 ? 18.797 9.047 -0.347 1.00 88.75 72 SER A C 1
ATOM 533 O O . SER A 1 72 ? 19.875 8.660 -0.779 1.00 88.75 72 SER A O 1
ATOM 535 N N . PHE A 1 73 ? 17.705 9.133 -1.114 1.00 86.88 73 PHE A N 1
ATOM 536 C CA . PHE A 1 73 ? 17.717 8.833 -2.549 1.00 86.88 73 PHE A CA 1
ATOM 537 C C . PHE A 1 73 ? 18.460 9.891 -3.373 1.00 86.88 73 PHE A C 1
ATOM 539 O O . PHE A 1 73 ? 19.093 9.540 -4.357 1.00 86.88 73 PHE A O 1
ATOM 546 N N . ALA A 1 74 ? 18.423 11.166 -2.977 1.00 85.25 74 ALA A N 1
ATOM 547 C CA . ALA A 1 74 ? 19.154 12.229 -3.671 1.00 85.25 74 ALA A CA 1
ATOM 548 C C . ALA A 1 74 ? 20.680 12.111 -3.509 1.00 85.25 74 ALA A C 1
ATOM 550 O O . ALA A 1 74 ? 21.423 12.514 -4.399 1.00 85.25 74 ALA A O 1
ATOM 551 N N . PHE A 1 75 ? 21.146 11.574 -2.377 1.00 85.25 75 PHE A N 1
ATOM 552 C CA . PHE A 1 75 ? 22.569 11.337 -2.117 1.00 85.25 75 PHE A CA 1
ATOM 553 C C . PHE A 1 75 ? 23.048 9.944 -2.542 1.00 85.25 75 PHE A C 1
ATOM 555 O O . PHE A 1 75 ? 24.254 9.724 -2.629 1.00 85.25 75 PHE A O 1
ATOM 562 N N . ALA A 1 76 ? 22.136 9.004 -2.788 1.00 81.12 76 ALA A N 1
ATOM 563 C CA . ALA A 1 76 ? 22.473 7.687 -3.303 1.00 81.12 76 ALA A CA 1
ATOM 564 C C . ALA A 1 76 ? 22.523 7.720 -4.836 1.00 81.12 76 ALA A C 1
ATOM 566 O O . ALA A 1 76 ? 21.534 8.055 -5.488 1.00 81.12 76 ALA A O 1
ATOM 567 N N . GLU A 1 77 ? 23.647 7.303 -5.421 1.00 61.00 77 GLU A N 1
ATOM 568 C CA . GLU A 1 77 ? 23.720 6.944 -6.842 1.00 61.00 77 GLU A CA 1
ATOM 569 C C . GLU A 1 77 ? 22.862 5.693 -7.061 1.00 61.00 77 GLU A C 1
ATOM 571 O O . GLU A 1 77 ? 23.320 4.556 -6.975 1.00 61.00 77 GLU A O 1
ATOM 576 N N . THR A 1 78 ? 21.560 5.902 -7.237 1.00 60.22 78 THR A N 1
ATOM 577 C CA . THR A 1 78 ? 20.614 4.819 -7.478 1.00 60.22 78 THR A CA 1
ATOM 578 C C . THR A 1 78 ? 20.429 4.722 -8.981 1.00 60.22 78 THR A C 1
ATOM 580 O O . THR A 1 78 ? 19.639 5.463 -9.561 1.00 60.22 78 THR A O 1
ATOM 583 N N . GLU A 1 79 ? 21.183 3.836 -9.627 1.00 56.53 79 GLU A N 1
ATOM 584 C CA . GLU A 1 79 ? 20.889 3.470 -11.008 1.00 56.53 79 GLU A CA 1
ATOM 585 C C . GLU A 1 79 ? 19.544 2.738 -11.024 1.00 56.53 79 GLU A C 1
ATOM 587 O O . GLU A 1 79 ? 19.372 1.683 -10.402 1.00 56.53 79 GLU A O 1
ATOM 592 N N . GLU A 1 80 ? 18.548 3.320 -11.693 1.00 57.38 80 GLU A N 1
ATOM 593 C CA . GLU A 1 80 ? 17.328 2.588 -11.994 1.00 57.38 80 GLU A CA 1
ATOM 594 C C . GLU A 1 80 ? 17.686 1.472 -12.971 1.00 57.38 80 GLU A C 1
ATOM 596 O O . GLU A 1 80 ? 17.901 1.709 -14.156 1.00 57.38 80 GLU A O 1
ATOM 601 N N . ILE A 1 81 ? 17.775 0.245 -12.455 1.00 58.84 81 ILE A N 1
ATOM 602 C CA . ILE A 1 81 ? 17.959 -0.940 -13.286 1.00 58.84 81 ILE A CA 1
ATOM 603 C C . ILE A 1 81 ? 16.733 -1.041 -14.194 1.00 58.84 81 ILE A C 1
ATOM 605 O O . ILE A 1 81 ? 15.615 -1.313 -13.740 1.00 58.84 81 ILE A O 1
ATOM 609 N N . GLU A 1 82 ? 16.944 -0.771 -15.476 1.00 63.72 82 GLU A N 1
ATOM 610 C CA . GLU A 1 82 ? 15.931 -0.898 -16.509 1.00 63.72 82 GLU A CA 1
ATOM 611 C C . GLU A 1 82 ? 15.735 -2.388 -16.793 1.00 63.72 82 GLU A C 1
ATOM 613 O O . GLU A 1 82 ? 16.405 -2.969 -17.641 1.00 63.72 82 GLU A O 1
ATOM 618 N N . TYR A 1 83 ? 14.865 -3.030 -16.006 1.00 67.38 83 TYR A N 1
ATOM 619 C CA . TYR A 1 83 ? 14.683 -4.471 -16.120 1.00 67.38 83 TYR A CA 1
ATOM 620 C C . TYR A 1 83 ? 14.019 -4.844 -17.446 1.00 67.38 83 TYR A C 1
ATOM 622 O O . TYR A 1 83 ? 12.912 -4.395 -17.763 1.00 67.38 83 TYR A O 1
ATOM 630 N N . GLY A 1 84 ? 14.674 -5.733 -18.185 1.00 75.81 84 GLY A N 1
ATOM 631 C CA . GLY A 1 84 ? 14.088 -6.388 -19.346 1.00 75.81 84 GLY A CA 1
ATOM 632 C C . GLY A 1 84 ? 12.974 -7.363 -18.953 1.00 75.81 84 GLY A C 1
ATOM 633 O O . GLY A 1 84 ? 12.865 -7.806 -17.808 1.00 75.81 84 GLY A O 1
ATOM 634 N N . ILE A 1 85 ? 12.151 -7.755 -19.929 1.00 77.81 85 ILE A N 1
ATOM 635 C CA . ILE A 1 85 ? 11.052 -8.719 -19.729 1.00 77.81 85 ILE A CA 1
ATOM 636 C C . ILE A 1 85 ? 11.582 -10.044 -19.156 1.00 77.81 85 ILE A C 1
ATOM 638 O O . ILE A 1 85 ? 11.000 -10.593 -18.218 1.00 77.81 85 ILE A O 1
ATOM 642 N N . ASP A 1 86 ? 12.708 -10.527 -19.680 1.00 81.12 86 ASP A N 1
ATOM 643 C CA . ASP A 1 86 ? 13.324 -11.785 -19.250 1.00 81.12 86 ASP A CA 1
ATOM 644 C C . ASP A 1 86 ? 13.829 -11.715 -17.805 1.00 81.12 86 ASP A C 1
ATOM 646 O O . ASP A 1 86 ? 13.670 -12.660 -17.032 1.00 81.12 86 ASP A O 1
ATOM 650 N N . GLU A 1 87 ? 14.366 -10.568 -17.394 1.00 84.00 87 GLU A N 1
ATOM 651 C CA . GLU A 1 87 ? 14.870 -10.374 -16.037 1.00 84.00 87 GLU A CA 1
ATOM 652 C C . GLU A 1 87 ? 13.733 -10.323 -15.013 1.00 84.00 87 GLU A C 1
ATOM 654 O O . GLU A 1 87 ? 13.861 -10.882 -13.920 1.00 84.00 87 GLU A O 1
ATOM 659 N N . ILE A 1 88 ? 12.587 -9.733 -15.379 1.00 83.75 88 ILE A N 1
ATOM 660 C CA . ILE A 1 88 ? 11.368 -9.787 -14.563 1.00 83.75 88 ILE A CA 1
ATOM 661 C C . ILE A 1 88 ? 10.962 -11.250 -14.351 1.00 83.75 88 ILE A C 1
ATOM 663 O O . ILE A 1 88 ? 10.746 -11.667 -13.212 1.00 83.75 88 ILE A O 1
ATOM 667 N N . ILE A 1 89 ? 10.912 -12.062 -15.411 1.00 84.31 89 ILE A N 1
ATOM 668 C CA . ILE A 1 89 ? 10.540 -13.485 -15.312 1.00 84.31 89 ILE A CA 1
ATOM 669 C C . ILE A 1 89 ? 11.513 -14.248 -14.403 1.00 84.31 89 ILE A C 1
ATOM 671 O O . ILE A 1 89 ? 11.080 -15.033 -13.551 1.00 84.31 89 ILE A O 1
ATOM 675 N N . VAL A 1 90 ? 12.817 -13.990 -14.529 1.00 87.69 90 VAL A N 1
ATOM 676 C CA . VAL A 1 90 ? 13.842 -14.583 -13.657 1.00 87.69 90 VAL A CA 1
ATOM 677 C C . VAL A 1 90 ? 13.630 -14.172 -12.199 1.00 87.69 90 VAL A C 1
ATOM 679 O O . VAL A 1 90 ? 13.731 -15.015 -11.306 1.00 87.69 90 VAL A O 1
ATOM 682 N N . CYS A 1 91 ? 13.261 -12.917 -11.934 1.00 86.19 91 CYS A N 1
ATOM 683 C CA . CYS A 1 91 ? 12.960 -12.447 -10.582 1.00 86.19 91 CYS A CA 1
ATOM 684 C C . CYS A 1 91 ? 11.745 -13.164 -9.976 1.00 86.19 91 CYS A C 1
ATOM 686 O O . CYS A 1 91 ? 11.821 -13.607 -8.830 1.00 86.19 91 CYS A O 1
ATOM 688 N N . PHE A 1 92 ? 10.665 -13.345 -10.744 1.00 85.75 92 PHE A N 1
ATOM 689 C CA . PHE A 1 92 ? 9.470 -14.074 -10.295 1.00 85.75 92 PHE A CA 1
ATOM 690 C C . PHE A 1 92 ? 9.720 -15.577 -10.101 1.00 85.75 92 PHE A C 1
ATOM 692 O O . PHE A 1 92 ? 9.107 -16.198 -9.234 1.00 85.75 92 PHE A O 1
ATOM 699 N N . THR A 1 93 ? 10.638 -16.163 -10.872 1.00 87.38 93 THR A N 1
ATOM 700 C CA . THR A 1 93 ? 10.978 -17.596 -10.793 1.00 87.38 93 THR A CA 1
ATOM 701 C C . THR A 1 93 ? 12.068 -17.882 -9.753 1.00 87.38 93 THR A C 1
ATOM 703 O O . THR A 1 93 ? 12.288 -19.028 -9.363 1.00 87.38 93 THR A O 1
ATOM 706 N N . SER A 1 94 ? 12.752 -16.846 -9.263 1.00 91.56 94 SER A N 1
ATOM 707 C CA . SER A 1 94 ? 13.818 -16.974 -8.274 1.00 91.56 94 SER A CA 1
ATOM 708 C C . SER A 1 94 ? 13.319 -17.628 -6.987 1.00 91.56 94 SER A C 1
ATOM 710 O O . SER A 1 94 ? 12.340 -17.187 -6.380 1.00 91.56 94 SER A O 1
ATOM 712 N N . THR A 1 95 ? 14.062 -18.624 -6.495 1.00 91.62 95 THR A N 1
ATOM 713 C CA . THR A 1 95 ? 13.762 -19.338 -5.243 1.00 91.62 95 THR A CA 1
ATOM 714 C C . THR A 1 95 ? 13.537 -18.385 -4.070 1.00 91.62 95 THR A C 1
ATOM 716 O O . THR A 1 95 ? 12.673 -18.624 -3.230 1.00 91.62 95 THR A O 1
ATOM 719 N N . LYS A 1 96 ? 14.279 -17.270 -4.023 1.00 92.38 96 LYS A N 1
ATOM 720 C CA . LYS A 1 96 ? 14.148 -16.256 -2.966 1.00 92.38 96 LYS A CA 1
ATOM 721 C C . LYS A 1 96 ? 12.771 -15.590 -2.989 1.00 92.38 96 LYS A C 1
ATOM 723 O O . LYS A 1 96 ? 12.157 -15.424 -1.939 1.00 92.38 96 LYS A O 1
ATOM 728 N N . TYR A 1 97 ? 12.282 -15.241 -4.178 1.00 89.75 97 TYR A N 1
ATOM 729 C CA . TYR A 1 97 ? 10.974 -14.616 -4.347 1.00 89.75 97 TYR A CA 1
ATOM 730 C C . TYR A 1 97 ? 9.842 -15.603 -4.050 1.00 89.75 97 TYR A C 1
ATOM 732 O O . TYR A 1 97 ? 8.912 -15.269 -3.320 1.00 89.75 97 TYR A O 1
ATOM 740 N N . VAL A 1 98 ? 9.958 -16.850 -4.517 1.00 91.88 98 VAL A N 1
ATOM 741 C CA . VAL A 1 98 ? 8.970 -17.901 -4.223 1.00 91.88 98 VAL A CA 1
ATOM 742 C C . VAL A 1 98 ? 8.859 -18.148 -2.716 1.00 91.88 98 VAL A C 1
ATOM 744 O O . VAL A 1 98 ? 7.753 -18.174 -2.181 1.00 91.88 98 VAL A O 1
ATOM 747 N N . LEU A 1 99 ? 9.986 -18.259 -2.001 1.00 94.25 99 LEU A N 1
ATOM 748 C CA . LEU A 1 99 ? 9.988 -18.399 -0.539 1.00 94.25 99 LEU A CA 1
ATOM 749 C C . LEU A 1 99 ? 9.340 -17.198 0.158 1.00 94.25 99 LEU A C 1
ATOM 751 O O . LEU A 1 99 ? 8.555 -17.380 1.089 1.00 94.25 99 LEU A O 1
ATOM 755 N N . PHE A 1 100 ? 9.633 -15.984 -0.309 1.00 92.94 100 PHE A N 1
ATOM 756 C CA . PHE A 1 100 ? 9.025 -14.762 0.206 1.00 92.94 100 PHE A CA 1
ATOM 757 C C . PHE A 1 100 ? 7.501 -14.751 0.020 1.00 92.94 100 PHE A C 1
ATOM 759 O O . PHE A 1 100 ? 6.773 -14.457 0.969 1.00 92.94 100 PHE A O 1
ATOM 766 N N . ILE A 1 101 ? 7.004 -15.131 -1.160 1.00 92.75 101 ILE A N 1
ATOM 767 C CA . ILE A 1 101 ? 5.564 -15.224 -1.427 1.00 92.75 101 ILE A CA 1
ATOM 768 C C . ILE A 1 101 ? 4.914 -16.316 -0.578 1.00 92.75 101 ILE A C 1
ATOM 770 O O . ILE A 1 101 ? 3.881 -16.061 0.038 1.00 92.75 101 ILE A O 1
ATOM 774 N N . CYS A 1 102 ? 5.523 -17.498 -0.463 1.00 93.62 102 CYS A N 1
ATOM 775 C CA . CYS A 1 102 ? 5.026 -18.560 0.414 1.00 93.62 102 CYS A CA 1
ATOM 776 C C . CYS A 1 102 ? 4.904 -18.079 1.866 1.00 93.62 102 CYS A C 1
ATOM 778 O O . CYS A 1 102 ? 3.866 -18.277 2.500 1.00 93.62 102 CYS A O 1
ATOM 780 N N . PHE A 1 103 ? 5.929 -17.392 2.377 1.00 95.00 103 PHE A N 1
ATOM 781 C CA . PHE A 1 103 ? 5.896 -16.793 3.708 1.00 95.00 103 PHE A CA 1
ATOM 782 C C . PHE A 1 103 ? 4.778 -15.749 3.837 1.00 95.00 103 PHE A C 1
ATOM 784 O O . PHE A 1 103 ? 4.002 -15.800 4.791 1.00 95.00 103 PHE A O 1
ATOM 791 N N . MET A 1 104 ? 4.638 -14.846 2.860 1.00 92.94 104 MET A N 1
ATOM 792 C CA . MET A 1 104 ? 3.564 -13.850 2.849 1.00 92.94 104 MET A CA 1
ATOM 793 C C . MET A 1 104 ? 2.173 -14.484 2.832 1.00 92.94 104 MET A C 1
ATOM 795 O O . MET A 1 104 ? 1.294 -14.007 3.544 1.00 92.94 104 MET A O 1
ATOM 799 N N . VAL A 1 105 ? 1.963 -15.563 2.075 1.00 93.50 105 VAL A N 1
ATOM 800 C CA . VAL A 1 105 ? 0.680 -16.279 2.030 1.00 93.50 105 VAL A CA 1
ATOM 801 C C . VAL A 1 105 ? 0.370 -16.916 3.382 1.00 93.50 105 VAL A C 1
ATOM 803 O O . VAL A 1 105 ? -0.731 -16.728 3.901 1.00 93.50 105 VAL A O 1
ATOM 806 N N . VAL A 1 106 ? 1.332 -17.617 3.993 1.00 94.88 106 VAL A N 1
ATOM 807 C CA . VAL A 1 106 ? 1.160 -18.208 5.333 1.00 94.88 106 VAL A CA 1
ATOM 808 C C . VAL A 1 106 ? 0.827 -17.124 6.356 1.00 94.88 106 VAL A C 1
ATOM 810 O O . VAL A 1 106 ? -0.119 -17.266 7.134 1.00 94.88 106 VAL A O 1
ATOM 813 N N . PHE A 1 107 ? 1.554 -16.008 6.316 1.00 94.44 107 PHE A N 1
ATOM 814 C CA . PHE A 1 107 ? 1.337 -14.883 7.214 1.00 94.44 107 PHE A CA 1
ATOM 815 C C . PHE A 1 107 ? -0.032 -14.223 6.993 1.00 94.44 107 PHE A C 1
ATOM 817 O O . PHE A 1 107 ? -0.761 -13.985 7.955 1.00 94.44 107 PHE A O 1
ATOM 824 N N . ALA A 1 108 ? -0.445 -14.010 5.740 1.00 92.50 108 ALA A N 1
ATOM 825 C CA . ALA A 1 108 ? -1.753 -13.460 5.392 1.00 92.50 108 ALA A CA 1
ATOM 826 C C . ALA A 1 108 ? -2.902 -14.372 5.850 1.00 92.50 108 ALA A C 1
ATOM 828 O O . ALA A 1 108 ? -3.889 -13.895 6.413 1.00 92.50 108 ALA A O 1
ATOM 829 N N . VAL A 1 109 ? -2.778 -15.691 5.673 1.00 93.75 109 VAL A N 1
ATOM 830 C CA . VAL A 1 109 ? -3.766 -16.653 6.184 1.00 93.75 109 VAL A CA 1
ATOM 831 C C . VAL A 1 109 ? -3.838 -16.581 7.710 1.00 93.75 109 VAL A C 1
ATOM 833 O O . VAL A 1 109 ? -4.941 -16.510 8.256 1.00 93.75 109 VAL A O 1
ATOM 836 N N . GLY A 1 110 ? -2.690 -16.532 8.393 1.00 93.44 110 GLY A N 1
ATOM 837 C CA . GLY A 1 110 ? -2.615 -16.369 9.846 1.00 93.44 110 GLY A CA 1
ATOM 838 C C . GLY A 1 110 ? -3.313 -15.098 10.335 1.00 93.44 110 GLY A C 1
ATOM 839 O O . GLY A 1 110 ? -4.166 -15.166 11.22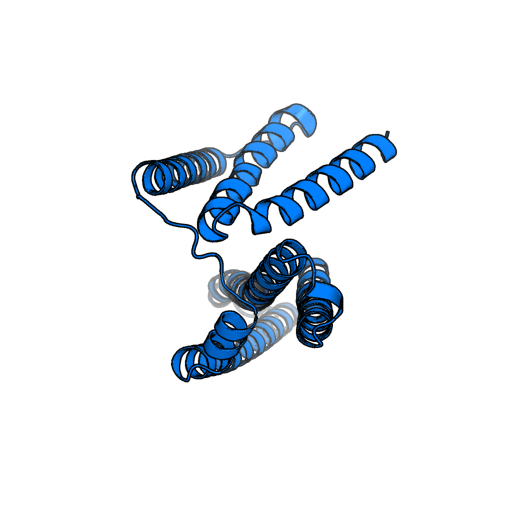2 1.00 93.44 110 GLY A O 1
ATOM 840 N N . LEU A 1 111 ? -3.025 -13.954 9.707 1.00 92.88 111 LEU A N 1
ATOM 841 C CA . LEU A 1 111 ? -3.661 -12.674 10.020 1.00 92.88 111 LEU A CA 1
ATOM 842 C C . LEU A 1 111 ? -5.173 -12.715 9.785 1.00 92.88 111 LEU A C 1
ATOM 844 O O . LEU A 1 111 ? -5.923 -12.357 10.684 1.00 92.88 111 LEU A O 1
ATOM 848 N N . ASN A 1 112 ? -5.643 -13.224 8.643 1.00 90.75 112 ASN A N 1
ATOM 849 C CA . ASN A 1 112 ? -7.078 -13.296 8.350 1.00 90.75 112 ASN A CA 1
ATOM 850 C C . ASN A 1 112 ? -7.823 -14.200 9.346 1.00 90.75 112 ASN A C 1
ATOM 852 O O . ASN A 1 112 ? -8.909 -13.854 9.812 1.00 90.75 112 ASN A O 1
ATOM 856 N N . LYS A 1 113 ? -7.240 -15.349 9.718 1.00 91.44 113 LYS A N 1
ATOM 857 C CA . LYS A 1 113 ? -7.811 -16.223 10.756 1.00 91.44 113 LYS A CA 1
ATOM 858 C C . LYS A 1 113 ? -7.840 -15.527 12.116 1.00 91.44 113 LYS A C 1
ATOM 860 O O . LYS A 1 113 ? -8.861 -15.607 12.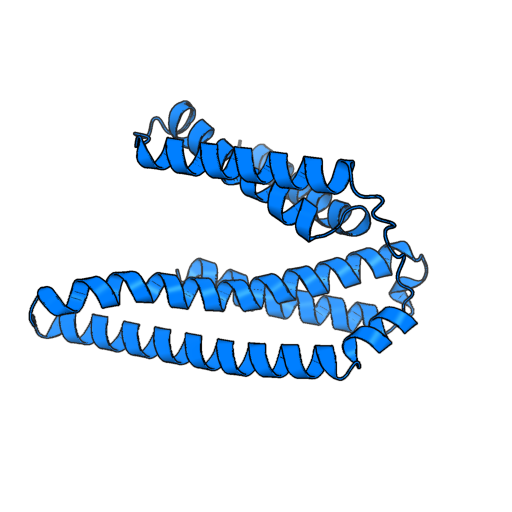795 1.00 91.44 113 LYS A O 1
ATOM 865 N N . CYS A 1 114 ? -6.774 -14.811 12.476 1.00 90.25 114 CYS A N 1
ATOM 866 C CA . CYS A 1 114 ? -6.703 -14.020 13.703 1.00 90.25 114 CYS A CA 1
ATOM 867 C C . CYS A 1 114 ? -7.780 -12.925 13.733 1.00 90.25 114 CYS A C 1
ATOM 869 O O . CYS A 1 114 ? -8.540 -12.839 14.694 1.00 90.25 114 CYS A O 1
ATOM 871 N N . THR A 1 115 ? -7.932 -12.157 12.653 1.00 88.38 115 THR A N 1
ATOM 872 C CA . THR A 1 115 ? -8.955 -11.113 12.532 1.00 88.38 115 THR A CA 1
ATOM 873 C C . THR A 1 115 ? -10.369 -11.681 12.651 1.00 88.38 115 THR A C 1
ATOM 875 O O . THR A 1 115 ? -11.184 -11.139 13.393 1.00 88.38 115 THR A O 1
ATOM 878 N N . ILE A 1 116 ? -10.677 -12.796 11.973 1.00 88.50 116 ILE A N 1
ATOM 879 C CA . ILE A 1 116 ? -11.993 -13.451 12.078 1.00 88.50 116 ILE A CA 1
ATOM 880 C C . ILE A 1 116 ? -12.236 -13.955 13.505 1.00 88.50 116 ILE A C 1
ATOM 882 O O . ILE A 1 116 ? -13.339 -13.807 14.031 1.00 88.50 116 ILE A O 1
ATOM 886 N N . TYR A 1 117 ? -11.219 -14.539 14.139 1.00 88.94 117 TYR A N 1
ATOM 887 C CA . TYR A 1 117 ? -11.310 -15.024 15.512 1.00 88.94 117 TYR A CA 1
ATOM 888 C C . TYR A 1 117 ? -11.571 -13.881 16.503 1.00 88.94 117 TYR A C 1
ATOM 890 O O . TYR A 1 117 ? -12.516 -13.959 17.287 1.00 88.94 117 TYR A O 1
ATOM 898 N N . LEU A 1 118 ? -10.810 -12.785 16.413 1.00 86.38 118 LEU A N 1
ATOM 899 C CA . LEU A 1 118 ? -10.997 -11.592 17.243 1.00 86.38 118 LEU A CA 1
ATOM 900 C C . LEU A 1 118 ? -12.372 -10.953 17.022 1.00 86.38 118 LEU A C 1
ATOM 902 O O . LEU A 1 118 ? -13.055 -10.656 17.999 1.00 86.38 118 LEU A O 1
ATOM 906 N N . ARG A 1 119 ? -12.828 -10.838 15.766 1.00 85.62 119 ARG A N 1
ATOM 907 C CA . ARG A 1 119 ? -14.175 -10.340 15.435 1.00 85.62 119 ARG A CA 1
ATOM 908 C C . ARG A 1 119 ? -15.273 -11.169 16.091 1.00 85.62 119 ARG A C 1
ATOM 910 O O . ARG A 1 119 ? -16.181 -10.605 16.696 1.00 85.62 119 ARG A O 1
ATOM 917 N N . ARG A 1 120 ? -15.180 -12.501 16.016 1.00 85.75 120 ARG A N 1
ATOM 918 C CA . ARG A 1 120 ? -16.156 -13.414 16.640 1.00 85.75 120 ARG A CA 1
ATOM 919 C C . ARG A 1 120 ? -16.173 -13.278 18.159 1.00 85.75 120 ARG A C 1
ATOM 921 O O . ARG A 1 120 ? -17.248 -13.195 18.745 1.00 85.75 120 ARG A O 1
ATOM 928 N N . LEU A 1 121 ? -15.000 -13.210 18.789 1.00 82.00 121 LEU A N 1
ATOM 929 C CA . LEU A 1 121 ? -14.898 -13.008 20.235 1.00 82.00 121 LEU A CA 1
ATOM 930 C C . LEU A 1 121 ? -15.464 -11.650 20.669 1.00 82.00 121 LEU A C 1
ATOM 932 O O . LEU A 1 121 ? -16.185 -11.578 21.662 1.00 82.00 121 LEU A O 1
ATOM 936 N N . ASN A 1 122 ? -15.168 -10.585 19.922 1.00 79.69 122 ASN A N 1
ATOM 937 C CA . ASN A 1 122 ? -15.681 -9.244 20.196 1.00 79.69 122 ASN A CA 1
ATOM 938 C C . ASN A 1 122 ? -17.208 -9.177 20.029 1.00 79.69 122 ASN A C 1
ATOM 940 O O . ASN A 1 122 ? -17.876 -8.493 20.801 1.00 79.69 122 ASN A O 1
ATOM 944 N N . GLN A 1 123 ? -17.777 -9.898 19.058 1.00 80.00 123 GLN A N 1
ATOM 945 C CA . GLN A 1 123 ? -19.228 -9.999 18.873 1.00 80.00 123 GLN A CA 1
ATOM 946 C C . GLN A 1 123 ? -19.904 -10.784 20.006 1.00 80.00 123 GLN A C 1
ATOM 948 O O . GLN A 1 123 ? -20.859 -10.277 20.584 1.00 80.00 123 GLN A O 1
ATOM 953 N N . ALA A 1 124 ? -19.378 -11.953 20.388 1.00 78.06 124 ALA A N 1
ATOM 954 C CA . ALA A 1 124 ? -19.927 -12.753 21.490 1.00 78.06 124 ALA A CA 1
ATOM 955 C C . ALA A 1 124 ? -19.874 -12.008 22.839 1.00 78.06 124 ALA A C 1
ATOM 957 O O . ALA A 1 124 ? -20.849 -11.986 23.585 1.00 78.06 124 ALA A O 1
ATOM 958 N N . SER A 1 125 ? -18.770 -11.301 23.113 1.00 72.00 125 SER A N 1
ATOM 959 C CA . SER A 1 125 ? -18.612 -10.507 24.341 1.00 72.00 125 SER A CA 1
ATOM 960 C C . SER A 1 125 ? -19.592 -9.331 24.427 1.00 72.00 125 SER A C 1
ATOM 962 O O . SER A 1 125 ? -20.004 -8.966 25.527 1.00 72.00 125 SER A O 1
ATOM 964 N N . LYS A 1 126 ? -19.983 -8.737 23.286 1.00 70.31 126 LYS A N 1
ATOM 965 C CA . LYS A 1 126 ? -21.011 -7.681 23.241 1.00 70.31 126 LYS A CA 1
ATOM 966 C C . LYS A 1 126 ? -22.404 -8.219 23.581 1.00 70.31 126 LYS A C 1
ATOM 968 O O . LYS A 1 126 ? -23.201 -7.473 24.139 1.00 70.31 126 LYS A O 1
ATOM 973 N N . THR A 1 127 ? -22.689 -9.481 23.261 1.00 68.44 127 THR A N 1
ATOM 974 C CA . THR A 1 127 ? -23.982 -10.127 23.532 1.00 68.44 127 THR A CA 1
ATOM 975 C C . THR A 1 127 ? -24.108 -10.602 24.983 1.00 68.44 127 THR A C 1
ATOM 977 O O . THR A 1 127 ? -25.193 -10.525 25.547 1.00 68.44 127 THR A O 1
ATOM 980 N N . GLU A 1 128 ? -23.012 -11.044 25.610 1.00 65.62 128 GLU A N 1
ATOM 981 C CA . GLU A 1 128 ? -23.035 -11.649 26.956 1.00 65.62 128 GLU A CA 1
ATOM 982 C C . GLU A 1 128 ? -22.722 -10.678 28.114 1.00 65.62 128 GLU A C 1
ATOM 984 O O . GLU A 1 128 ? -22.750 -11.075 29.276 1.00 65.62 128 GLU A O 1
ATOM 989 N N . GLY A 1 129 ? -22.418 -9.403 27.839 1.00 59.03 129 GLY A N 1
ATOM 990 C CA . GLY A 1 129 ? -22.151 -8.396 28.883 1.00 59.03 129 GLY A CA 1
ATOM 991 C C . GLY A 1 129 ? -20.895 -8.661 29.733 1.00 59.03 129 GLY A C 1
ATOM 992 O O . GLY A 1 129 ? -20.741 -8.072 30.804 1.00 59.03 129 GLY A O 1
ATOM 993 N N . PHE A 1 130 ? -20.001 -9.547 29.279 1.00 54.72 130 PHE A N 1
ATOM 994 C CA . PHE A 1 130 ? -18.832 -9.996 30.039 1.00 54.72 130 PHE A CA 1
ATOM 995 C C . PHE A 1 130 ? -17.705 -8.944 30.108 1.00 54.72 130 PHE A C 1
ATOM 997 O O . PHE A 1 130 ? -17.540 -8.102 29.229 1.00 54.72 130 PHE A O 1
ATOM 1004 N N . ALA A 1 131 ? -16.936 -9.015 31.199 1.00 53.34 131 ALA A N 1
ATOM 1005 C CA . ALA A 1 131 ? -16.020 -8.011 31.749 1.00 53.34 131 ALA A CA 1
ATOM 1006 C C . ALA A 1 131 ? -15.182 -7.153 30.764 1.00 53.34 131 ALA A C 1
ATOM 1008 O O . ALA A 1 131 ? -14.343 -7.639 30.003 1.00 53.34 131 ALA A O 1
ATOM 1009 N N . LYS A 1 132 ? -15.307 -5.832 30.956 1.00 55.00 132 LYS A N 1
ATOM 1010 C CA . LYS A 1 132 ? -14.634 -4.709 30.271 1.00 55.00 132 LYS A CA 1
ATOM 1011 C C . LYS A 1 132 ? -13.098 -4.828 30.166 1.00 55.00 132 LYS A C 1
ATOM 1013 O O . LYS A 1 132 ? -12.509 -4.327 29.218 1.00 55.00 132 LYS A O 1
ATOM 1018 N N . THR A 1 133 ? -12.441 -5.519 31.100 1.00 53.56 133 THR A N 1
ATOM 1019 C CA . THR A 1 133 ? -10.969 -5.551 31.230 1.00 53.56 133 THR A CA 1
ATOM 1020 C C . THR A 1 133 ? -10.251 -6.355 30.136 1.00 53.56 133 THR A C 1
ATOM 1022 O O . THR A 1 133 ? -9.124 -6.026 29.783 1.00 53.56 133 THR A O 1
ATOM 1025 N N . ASN A 1 134 ? -10.876 -7.392 29.563 1.00 55.59 134 ASN A N 1
ATOM 1026 C CA . ASN A 1 134 ? -10.257 -8.213 28.503 1.00 55.59 134 ASN A CA 1
ATOM 1027 C C . ASN A 1 134 ? -10.624 -7.744 27.079 1.00 55.59 134 ASN A C 1
ATOM 1029 O O . ASN A 1 134 ? -10.177 -8.328 26.091 1.00 55.59 134 ASN A O 1
ATOM 1033 N N . GLN A 1 135 ? -11.448 -6.697 26.979 1.00 62.06 135 GLN A N 1
ATOM 1034 C CA . GLN A 1 135 ? -11.975 -6.162 25.727 1.00 62.06 135 GLN A CA 1
ATOM 1035 C C . GLN A 1 135 ? -11.038 -5.120 25.091 1.00 62.06 135 GLN A C 1
ATOM 1037 O O . GLN A 1 135 ? -10.975 -5.032 23.864 1.00 62.06 135 GLN A O 1
ATOM 1042 N N . ASP A 1 136 ? -10.249 -4.393 25.889 1.00 67.75 136 ASP A N 1
ATOM 1043 C CA . ASP A 1 136 ? -9.420 -3.279 25.402 1.00 67.75 136 ASP A CA 1
ATOM 1044 C C . ASP A 1 136 ? -8.317 -3.722 24.429 1.00 67.75 136 ASP A C 1
ATOM 1046 O O . ASP A 1 136 ? -8.171 -3.153 23.347 1.00 67.75 136 ASP A O 1
ATOM 1050 N N . TRP A 1 137 ? -7.560 -4.780 24.744 1.00 76.81 137 TRP A N 1
ATOM 1051 C CA . TRP A 1 137 ? -6.498 -5.246 23.843 1.00 76.81 137 TRP A CA 1
ATOM 1052 C C . TRP A 1 137 ? -7.063 -5.876 22.561 1.00 76.81 137 TRP A C 1
ATOM 1054 O O . TRP A 1 137 ? -6.522 -5.654 21.481 1.00 76.81 137 TRP A O 1
ATOM 1064 N N . ARG A 1 138 ? -8.183 -6.608 22.647 1.00 73.62 138 ARG A N 1
ATOM 1065 C CA . ARG A 1 138 ? -8.826 -7.251 21.485 1.00 73.62 138 ARG A CA 1
ATOM 1066 C C . ARG A 1 138 ? -9.379 -6.225 20.506 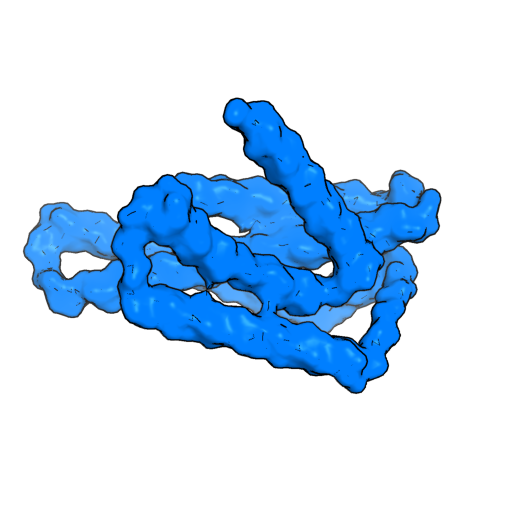1.00 73.62 138 ARG A C 1
ATOM 1068 O O . ARG A 1 138 ? -9.243 -6.399 19.298 1.00 73.62 138 ARG A O 1
ATOM 1075 N N . THR A 1 139 ? -9.960 -5.148 21.033 1.00 73.94 139 THR A N 1
ATOM 1076 C CA . THR A 1 139 ? -10.502 -4.037 20.237 1.00 73.94 139 THR A CA 1
ATOM 1077 C C . THR A 1 139 ? -9.387 -3.250 19.543 1.00 73.94 139 THR A C 1
ATOM 1079 O O . THR A 1 139 ? -9.584 -2.771 18.432 1.00 73.94 139 THR A O 1
ATOM 1082 N N . ASN A 1 140 ? -8.195 -3.176 20.144 1.00 80.00 140 ASN A N 1
ATOM 1083 C CA . ASN A 1 140 ? -7.035 -2.511 19.545 1.00 80.00 140 ASN A CA 1
ATOM 1084 C C . ASN A 1 140 ? -6.257 -3.399 18.552 1.00 80.00 140 ASN A C 1
ATOM 1086 O O . ASN A 1 140 ? -5.692 -2.883 17.593 1.00 80.00 140 ASN A O 1
ATOM 1090 N N . VAL A 1 141 ? -6.220 -4.723 18.743 1.00 84.81 141 VAL A N 1
ATOM 1091 C CA . VAL A 1 141 ? -5.472 -5.654 17.869 1.00 84.81 141 VAL A CA 1
ATOM 1092 C C . VAL A 1 141 ? -6.250 -6.027 16.604 1.00 84.81 141 VAL A C 1
ATOM 1094 O O . VAL A 1 141 ? -5.643 -6.238 15.552 1.00 84.81 141 VAL A O 1
ATOM 1097 N N . GLU A 1 142 ? -7.584 -6.071 16.660 1.00 84.38 142 GLU A N 1
ATOM 1098 C CA . GLU A 1 142 ? -8.425 -6.310 15.481 1.00 84.38 142 GLU A CA 1
ATOM 1099 C C . GLU A 1 142 ? -8.086 -5.375 14.296 1.00 84.38 142 GLU A C 1
ATOM 1101 O O . GLU A 1 142 ? -7.731 -5.903 13.237 1.00 84.38 142 GLU A O 1
ATOM 1106 N N . PRO A 1 143 ? -8.100 -4.031 14.438 1.00 86.94 143 PRO A N 1
ATOM 1107 C CA . PRO A 1 143 ? -7.785 -3.128 13.332 1.00 86.94 143 PRO A CA 1
ATOM 1108 C C . PRO A 1 143 ? -6.338 -3.271 12.853 1.00 86.94 143 PRO A C 1
ATOM 1110 O O . PRO A 1 143 ? -6.080 -3.135 11.661 1.00 86.94 143 PRO A O 1
ATOM 1113 N N . ILE A 1 144 ? -5.398 -3.613 13.742 1.00 88.19 144 ILE A N 1
ATOM 1114 C CA . ILE A 1 144 ? -3.994 -3.840 13.371 1.00 88.19 144 ILE A CA 1
ATOM 1115 C C . ILE A 1 144 ? -3.877 -5.073 12.471 1.00 88.19 144 ILE A C 1
ATOM 1117 O O . ILE A 1 144 ? -3.315 -4.990 11.383 1.00 88.19 144 ILE A O 1
ATOM 1121 N N . THR A 1 145 ? -4.439 -6.213 12.883 1.00 89.12 145 THR A N 1
ATOM 1122 C CA . THR A 1 145 ? -4.385 -7.451 12.080 1.00 89.12 145 THR A CA 1
ATOM 1123 C C . THR A 1 145 ? -5.097 -7.296 10.737 1.00 89.12 145 THR A C 1
ATOM 1125 O O . THR A 1 145 ? -4.593 -7.770 9.717 1.00 89.12 145 THR A O 1
ATOM 1128 N N . TYR A 1 146 ? -6.217 -6.567 10.727 1.00 88.50 146 TYR A N 1
ATOM 1129 C CA . TYR A 1 146 ? -6.954 -6.218 9.519 1.00 88.50 146 TYR A CA 1
ATOM 1130 C C . TYR A 1 146 ? -6.115 -5.360 8.566 1.00 88.50 146 TYR A C 1
ATOM 1132 O O . TYR A 1 146 ? -5.996 -5.677 7.380 1.00 88.50 146 TYR A O 1
ATOM 1140 N N . ALA A 1 147 ? -5.492 -4.301 9.090 1.00 89.56 147 ALA A N 1
ATOM 1141 C CA . ALA A 1 147 ? -4.642 -3.403 8.322 1.00 89.56 147 ALA A CA 1
ATOM 1142 C C . ALA A 1 147 ? -3.408 -4.126 7.770 1.00 89.56 147 ALA A C 1
ATOM 1144 O O . ALA A 1 147 ? -3.100 -3.974 6.592 1.00 89.56 147 ALA A O 1
ATOM 1145 N N . CYS A 1 148 ? -2.741 -4.968 8.569 1.00 90.44 148 CYS A N 1
ATOM 1146 C CA . CYS A 1 148 ? -1.598 -5.761 8.114 1.00 90.44 148 CYS A CA 1
ATOM 1147 C C . CYS A 1 148 ? -1.980 -6.725 6.984 1.00 90.44 148 CYS A C 1
ATOM 1149 O O . CYS A 1 148 ? -1.247 -6.839 6.006 1.00 90.44 148 CYS A O 1
ATOM 1151 N N . PHE A 1 149 ? -3.133 -7.393 7.082 1.00 90.75 149 PHE A N 1
ATOM 1152 C CA . PHE A 1 149 ? -3.621 -8.256 6.007 1.00 90.75 149 PHE A CA 1
ATOM 1153 C C . PHE A 1 149 ? -3.900 -7.455 4.730 1.00 90.75 149 PHE A C 1
ATOM 1155 O O . PHE A 1 149 ? -3.427 -7.823 3.656 1.00 90.75 149 PHE A O 1
ATOM 1162 N N . SER A 1 150 ? -4.620 -6.336 4.850 1.00 89.31 150 SER A N 1
ATOM 1163 C CA . SER A 1 150 ? -4.922 -5.445 3.724 1.00 89.31 150 SER A CA 1
ATOM 1164 C C . SER A 1 150 ? -3.645 -4.905 3.066 1.00 89.31 150 SER A C 1
ATOM 1166 O O . SER A 1 150 ? -3.530 -4.895 1.840 1.00 89.31 150 SER A O 1
ATOM 1168 N N . ALA A 1 151 ? -2.637 -4.555 3.871 1.00 89.31 151 ALA A N 1
ATOM 1169 C CA . ALA A 1 151 ? -1.342 -4.080 3.396 1.00 89.31 151 ALA A CA 1
ATOM 1170 C C . ALA A 1 151 ? -0.592 -5.125 2.555 1.00 89.31 151 ALA A C 1
ATOM 1172 O O . ALA A 1 151 ? 0.076 -4.751 1.593 1.00 89.31 151 ALA A O 1
ATOM 1173 N N . ILE A 1 152 ? -0.720 -6.426 2.852 1.00 91.69 152 ILE A N 1
ATOM 1174 C CA . ILE A 1 152 ? -0.095 -7.490 2.044 1.00 91.69 152 ILE A CA 1
ATOM 1175 C C . ILE A 1 152 ? -0.682 -7.501 0.628 1.00 91.69 152 ILE A C 1
ATOM 1177 O O . ILE A 1 152 ? 0.071 -7.490 -0.345 1.00 91.69 152 ILE A O 1
ATOM 1181 N N . PHE A 1 153 ? -2.011 -7.465 0.500 1.00 90.88 153 PHE A N 1
ATOM 1182 C CA . PHE A 1 153 ? -2.681 -7.429 -0.807 1.00 90.88 153 PHE A CA 1
ATOM 1183 C C . PHE A 1 153 ? -2.394 -6.121 -1.554 1.00 90.88 153 PHE A C 1
ATOM 1185 O O . PHE A 1 153 ? -2.095 -6.158 -2.748 1.00 90.88 153 PHE A O 1
ATOM 1192 N N . GLY A 1 154 ? -2.395 -4.986 -0.848 1.00 88.56 154 GLY A N 1
ATOM 1193 C CA . GLY A 1 154 ? -2.014 -3.691 -1.416 1.00 88.56 154 GLY A CA 1
ATOM 1194 C C . GLY A 1 154 ? -0.569 -3.672 -1.928 1.00 88.56 154 GLY A C 1
ATOM 1195 O O . GLY A 1 154 ? -0.311 -3.199 -3.029 1.00 88.56 154 GLY A O 1
ATOM 1196 N N . THR A 1 155 ? 0.372 -4.270 -1.192 1.00 89.44 155 THR A N 1
ATOM 1197 C CA . THR A 1 155 ? 1.781 -4.359 -1.617 1.00 89.44 155 THR A CA 1
ATOM 1198 C C . THR A 1 155 ? 1.926 -5.184 -2.893 1.00 89.44 155 THR A C 1
ATOM 1200 O O . THR A 1 155 ? 2.663 -4.790 -3.795 1.00 89.44 155 THR A O 1
ATOM 1203 N N . GLN A 1 156 ? 1.198 -6.301 -3.012 1.00 91.56 156 GLN A N 1
ATOM 1204 C CA . GLN A 1 156 ? 1.199 -7.081 -4.252 1.00 91.56 156 GLN A CA 1
ATOM 1205 C C . GLN A 1 156 ? 0.635 -6.263 -5.415 1.00 91.56 156 GLN A C 1
ATOM 1207 O O . GLN A 1 156 ? 1.272 -6.196 -6.463 1.00 91.56 156 GLN A O 1
ATOM 1212 N N . ALA A 1 157 ? -0.481 -5.551 -5.224 1.00 90.69 157 ALA A N 1
ATOM 1213 C CA . ALA A 1 157 ? -1.010 -4.655 -6.252 1.00 90.69 157 ALA A CA 1
ATOM 1214 C C . ALA A 1 157 ? 0.038 -3.626 -6.726 1.00 90.69 157 ALA A C 1
ATOM 1216 O O . ALA A 1 157 ? 0.179 -3.414 -7.928 1.00 90.69 157 ALA A O 1
ATOM 1217 N N . VAL A 1 158 ? 0.830 -3.043 -5.820 1.00 88.25 158 VAL A N 1
ATOM 1218 C CA . VAL A 1 158 ? 1.909 -2.108 -6.191 1.00 88.25 158 VAL A CA 1
ATOM 1219 C C . VAL A 1 158 ? 3.006 -2.796 -7.010 1.00 88.25 158 VAL A C 1
ATOM 1221 O O . VAL A 1 158 ? 3.439 -2.239 -8.018 1.00 88.25 158 VAL A O 1
ATOM 1224 N N . ILE A 1 159 ? 3.433 -4.010 -6.640 1.00 89.81 159 ILE A N 1
ATOM 1225 C CA . ILE A 1 159 ? 4.441 -4.773 -7.404 1.00 89.81 159 ILE A CA 1
ATOM 1226 C C . ILE A 1 159 ? 3.942 -5.031 -8.830 1.00 89.81 159 ILE A C 1
ATOM 1228 O O . ILE A 1 159 ? 4.637 -4.709 -9.793 1.00 89.81 159 ILE A O 1
ATOM 1232 N N . PHE A 1 160 ? 2.718 -5.544 -8.967 1.00 90.06 160 PHE A N 1
ATOM 1233 C CA . PHE A 1 160 ? 2.098 -5.808 -10.265 1.00 90.06 160 PHE A CA 1
ATOM 1234 C C . PHE A 1 160 ? 1.939 -4.527 -11.101 1.00 90.06 160 PHE A C 1
ATOM 1236 O O . PHE A 1 160 ? 2.247 -4.532 -12.292 1.00 90.06 160 PHE A O 1
ATOM 1243 N N . SER A 1 161 ? 1.541 -3.414 -10.475 1.00 88.38 161 SER A N 1
ATOM 1244 C CA . SER A 1 161 ? 1.452 -2.101 -11.126 1.00 88.38 161 SER A CA 1
ATOM 1245 C C . SER A 1 161 ? 2.812 -1.609 -11.621 1.00 88.38 161 SER A C 1
ATOM 1247 O O . SER A 1 161 ? 2.906 -1.075 -12.723 1.00 88.38 161 SER A O 1
ATOM 1249 N N . LYS A 1 162 ? 3.879 -1.800 -10.835 1.00 86.12 162 LYS A N 1
ATOM 1250 C CA . LYS A 1 162 ? 5.234 -1.394 -11.224 1.00 86.12 162 LYS A CA 1
ATOM 1251 C C . LYS A 1 162 ? 5.752 -2.228 -12.396 1.00 86.12 162 LYS A C 1
ATOM 1253 O O . LYS A 1 162 ? 6.288 -1.672 -13.350 1.00 86.12 162 LYS A O 1
ATOM 1258 N N . CYS A 1 163 ? 5.552 -3.547 -12.358 1.00 87.19 163 CYS A N 1
ATOM 1259 C CA . CYS A 1 163 ? 5.889 -4.425 -13.479 1.00 87.19 163 CYS A CA 1
ATOM 1260 C C . CYS A 1 163 ? 5.115 -4.033 -14.742 1.00 87.19 163 CYS A C 1
ATOM 1262 O O . CYS A 1 163 ? 5.701 -3.965 -15.817 1.00 87.19 163 CYS A O 1
ATOM 1264 N N . LEU A 1 164 ? 3.824 -3.717 -14.615 1.00 88.06 164 LEU A N 1
ATOM 1265 C CA . LEU A 1 164 ? 3.005 -3.246 -15.730 1.00 88.06 164 LEU A CA 1
ATOM 1266 C C . LEU A 1 164 ? 3.542 -1.931 -16.321 1.00 88.06 164 LEU A C 1
ATOM 1268 O O . LEU A 1 164 ? 3.682 -1.826 -17.537 1.00 88.06 164 LEU A O 1
ATOM 1272 N N . ALA A 1 165 ? 3.878 -0.955 -15.474 1.00 85.62 165 ALA A N 1
ATOM 1273 C CA . ALA A 1 165 ? 4.427 0.333 -15.894 1.00 85.62 165 ALA A CA 1
ATOM 1274 C C . ALA A 1 165 ? 5.770 0.177 -16.633 1.00 85.62 165 ALA A C 1
ATOM 1276 O O . ALA A 1 165 ? 5.973 0.781 -17.687 1.00 85.62 165 ALA A O 1
ATOM 1277 N N . LEU A 1 166 ? 6.652 -0.691 -16.129 1.00 82.56 166 LEU A N 1
ATOM 1278 C CA . LEU A 1 166 ? 7.936 -0.979 -16.764 1.00 82.56 166 LEU A CA 1
ATOM 1279 C C . LEU A 1 166 ? 7.764 -1.690 -18.112 1.00 82.56 166 LEU A C 1
ATOM 1281 O O . LEU A 1 166 ? 8.391 -1.300 -19.093 1.00 82.56 166 LEU A O 1
ATOM 1285 N N . LEU A 1 167 ? 6.869 -2.680 -18.192 1.00 84.38 167 LEU A N 1
ATOM 1286 C CA . LEU A 1 167 ? 6.563 -3.360 -19.451 1.00 84.38 167 LEU A CA 1
ATOM 1287 C C . LEU A 1 167 ? 6.066 -2.363 -20.498 1.00 84.38 167 LEU A C 1
ATOM 1289 O O . LEU A 1 167 ? 6.597 -2.345 -21.604 1.00 84.38 167 LEU A O 1
ATOM 1293 N N . LEU A 1 168 ? 5.118 -1.490 -20.144 1.00 84.31 168 LEU A N 1
ATOM 1294 C CA . LEU A 1 168 ? 4.577 -0.468 -21.048 1.00 84.31 168 LEU A CA 1
ATOM 1295 C C . LEU A 1 168 ? 5.649 0.490 -21.594 1.00 84.31 168 LEU A C 1
ATOM 1297 O O . LEU A 1 168 ? 5.522 0.946 -22.730 1.00 84.31 168 LEU A O 1
ATOM 1301 N N . LYS A 1 169 ? 6.725 0.746 -20.839 1.00 80.81 169 LYS A N 1
ATOM 1302 C CA . LYS A 1 169 ? 7.856 1.583 -21.275 1.00 80.81 169 LYS A CA 1
ATOM 1303 C C . LYS A 1 169 ? 8.646 0.962 -22.439 1.00 80.81 169 LYS A C 1
ATOM 1305 O O . LYS A 1 169 ? 9.169 1.691 -23.273 1.00 80.81 169 LYS A O 1
ATOM 1310 N N . THR A 1 170 ? 8.696 -0.369 -22.542 1.00 77.88 170 THR A N 1
ATOM 1311 C CA . THR A 1 170 ? 9.541 -1.090 -23.522 1.00 77.88 170 THR A CA 1
ATOM 1312 C C . THR A 1 170 ? 9.025 -1.083 -24.972 1.00 77.88 170 THR A C 1
ATOM 1314 O O . THR A 1 170 ? 9.656 -1.666 -25.849 1.00 77.88 170 THR A O 1
ATOM 1317 N N . GLY A 1 171 ? 7.883 -0.449 -25.274 1.00 64.62 171 GLY A N 1
ATOM 1318 C CA . GLY A 1 171 ? 7.368 -0.269 -26.647 1.00 64.62 171 GLY A CA 1
ATOM 1319 C C . GLY A 1 171 ? 6.840 -1.533 -27.358 1.00 64.62 171 GLY A C 1
ATOM 1320 O O . GLY A 1 171 ? 6.078 -1.408 -28.312 1.00 64.62 171 GLY A O 1
ATOM 1321 N N . GLY A 1 172 ? 7.169 -2.740 -26.873 1.00 68.12 172 GLY A N 1
ATOM 1322 C CA . GLY A 1 172 ? 6.687 -4.049 -27.362 1.00 68.12 172 GLY A CA 1
ATOM 1323 C C . GLY A 1 172 ? 5.804 -4.818 -26.367 1.00 68.12 172 GLY A C 1
ATOM 1324 O O . GLY A 1 172 ? 5.520 -6.001 -26.555 1.00 68.12 172 GLY A O 1
ATOM 1325 N N . ALA A 1 173 ? 5.370 -4.147 -25.300 1.00 69.00 173 ALA A N 1
ATOM 1326 C CA . ALA A 1 173 ? 4.719 -4.734 -24.130 1.00 69.00 173 ALA A CA 1
ATOM 1327 C C . ALA A 1 173 ? 3.492 -5.603 -24.457 1.00 69.00 173 ALA A C 1
ATOM 1329 O O . ALA A 1 173 ? 3.304 -6.667 -23.872 1.00 69.00 173 ALA A O 1
ATOM 1330 N N . PHE A 1 174 ? 2.666 -5.152 -25.407 1.00 77.31 174 PHE A N 1
ATOM 1331 C CA . PHE A 1 174 ? 1.396 -5.793 -25.763 1.00 77.31 174 PHE A CA 1
ATOM 1332 C C . PHE A 1 174 ? 1.560 -7.136 -26.484 1.00 77.31 174 PHE A C 1
ATOM 1334 O O . PHE A 1 174 ? 0.619 -7.921 -26.524 1.00 77.31 174 PHE A O 1
ATOM 1341 N N . SER A 1 175 ? 2.746 -7.425 -27.019 1.00 79.31 175 SER A N 1
ATOM 1342 C CA . SER A 1 175 ? 3.025 -8.696 -27.693 1.00 79.31 175 SER A CA 1
ATOM 1343 C C . SER A 1 175 ? 3.350 -9.825 -26.711 1.00 79.31 175 SER A C 1
ATOM 1345 O O . SER A 1 175 ? 3.222 -10.999 -27.056 1.00 79.31 175 SER A O 1
ATOM 1347 N N . HIS A 1 176 ? 3.763 -9.499 -25.483 1.00 83.12 176 HIS A N 1
ATOM 1348 C CA . HIS A 1 176 ? 4.144 -10.493 -24.484 1.00 83.12 176 HIS A CA 1
ATOM 1349 C C . HIS A 1 176 ? 2.968 -10.871 -23.586 1.00 83.12 176 HIS A C 1
ATOM 1351 O O . HIS A 1 176 ? 2.346 -10.023 -22.954 1.00 83.12 176 HIS A O 1
ATOM 1357 N N . TRP A 1 177 ? 2.728 -12.176 -23.430 1.00 86.81 177 TRP A N 1
ATOM 1358 C CA . TRP A 1 177 ? 1.676 -12.718 -22.556 1.00 86.81 177 TRP A CA 1
ATOM 1359 C C . TRP A 1 177 ? 1.769 -12.216 -21.100 1.00 86.81 177 TRP A C 1
ATOM 1361 O O . TRP A 1 177 ? 0.752 -12.116 -20.409 1.00 86.81 177 TRP A O 1
ATOM 1371 N N . LEU A 1 178 ? 2.980 -11.858 -20.651 1.00 86.25 178 LEU A N 1
ATOM 1372 C CA . LEU A 1 178 ? 3.260 -11.371 -19.303 1.00 86.25 178 LEU A CA 1
ATOM 1373 C C . LEU A 1 178 ? 2.449 -10.117 -18.954 1.00 86.25 178 LEU A C 1
ATOM 1375 O O . LEU A 1 178 ? 1.982 -10.011 -17.824 1.00 86.25 178 LEU A O 1
ATOM 1379 N N . ILE A 1 179 ? 2.216 -9.199 -19.902 1.00 88.19 179 ILE A N 1
ATOM 1380 C CA . ILE A 1 179 ? 1.458 -7.968 -19.626 1.00 88.19 179 ILE A CA 1
ATOM 1381 C C . ILE A 1 179 ? 0.021 -8.274 -19.192 1.00 88.19 179 ILE A C 1
ATOM 1383 O O . ILE A 1 179 ? -0.497 -7.651 -18.268 1.00 88.19 179 ILE A O 1
ATOM 1387 N N . TYR A 1 180 ? -0.603 -9.281 -19.807 1.00 89.50 180 TYR A N 1
ATOM 1388 C CA . TYR A 1 180 ? -1.969 -9.686 -19.499 1.00 89.50 180 TYR A CA 1
ATOM 1389 C C . TYR A 1 180 ? -2.045 -10.358 -18.131 1.00 89.50 180 TYR A C 1
ATOM 1391 O O . TYR A 1 180 ? -2.958 -10.077 -17.360 1.00 89.50 180 TYR A O 1
ATOM 1399 N N . VAL A 1 181 ? -1.058 -11.191 -17.793 1.00 89.62 181 VAL A N 1
ATOM 1400 C CA . VAL A 1 181 ? -0.969 -11.808 -16.463 1.00 89.62 181 VAL A CA 1
ATOM 1401 C C . VAL A 1 181 ? -0.736 -10.755 -15.386 1.00 89.62 181 VAL A C 1
ATOM 1403 O O . VAL A 1 181 ? -1.392 -10.802 -14.345 1.00 89.62 181 VAL A O 1
ATOM 1406 N N . MET A 1 182 ? 0.124 -9.769 -15.650 1.00 90.12 182 MET A N 1
ATOM 1407 C CA . MET A 1 182 ? 0.369 -8.677 -14.712 1.00 90.12 182 MET A CA 1
ATOM 1408 C C . MET A 1 182 ? -0.875 -7.805 -14.515 1.00 90.12 182 MET A C 1
ATOM 1410 O O . MET A 1 182 ? -1.216 -7.470 -13.383 1.00 90.12 182 MET A O 1
ATOM 1414 N N . LEU A 1 183 ? -1.591 -7.490 -15.597 1.00 90.62 183 LEU A N 1
ATOM 1415 C CA . LEU A 1 183 ? -2.825 -6.706 -15.559 1.00 90.62 183 LEU A CA 1
ATOM 1416 C C . LEU A 1 183 ? -3.943 -7.430 -14.798 1.00 90.62 183 LEU A C 1
ATOM 1418 O O . LEU A 1 183 ? -4.592 -6.835 -13.940 1.00 90.62 183 LEU A O 1
ATOM 1422 N N . VAL A 1 184 ? -4.162 -8.717 -15.081 1.00 92.81 184 VAL A N 1
ATOM 1423 C CA . VAL A 1 184 ? -5.176 -9.523 -14.384 1.00 92.81 184 VAL A CA 1
ATOM 1424 C C . VAL A 1 184 ? -4.818 -9.674 -12.907 1.00 92.81 184 VAL A C 1
ATOM 1426 O O . VAL A 1 184 ? -5.679 -9.475 -12.052 1.00 92.81 184 VAL A O 1
ATOM 1429 N N . GLY A 1 185 ? -3.551 -9.964 -12.595 1.00 90.94 185 GLY A N 1
ATOM 1430 C CA . GLY A 1 185 ? -3.062 -10.026 -11.219 1.00 90.94 185 GLY A CA 1
ATOM 1431 C C . GLY A 1 185 ? -3.313 -8.716 -10.474 1.00 90.94 185 GLY A C 1
ATOM 1432 O O . GLY A 1 185 ? -3.926 -8.723 -9.407 1.00 90.94 185 GLY A O 1
ATOM 1433 N N . TRP A 1 186 ? -2.932 -7.587 -11.076 1.00 93.31 186 TRP A N 1
ATOM 1434 C CA . TRP A 1 186 ? -3.182 -6.256 -10.529 1.00 93.31 186 TRP A CA 1
ATOM 1435 C C . TRP A 1 186 ? -4.665 -6.025 -10.213 1.00 93.31 186 TRP A C 1
ATOM 1437 O O . TRP A 1 186 ? -4.995 -5.674 -9.081 1.00 93.31 186 TRP A O 1
ATOM 1447 N N . LEU A 1 187 ? -5.566 -6.295 -11.166 1.00 92.31 187 LEU A N 1
ATOM 1448 C CA . LEU A 1 187 ? -7.011 -6.125 -10.973 1.00 92.31 187 LEU A CA 1
ATOM 1449 C C . LEU A 1 187 ? -7.556 -6.993 -9.831 1.00 92.31 187 LEU A C 1
ATOM 1451 O O . LEU A 1 187 ? -8.359 -6.510 -9.033 1.00 92.31 187 LEU A O 1
ATOM 1455 N N . ILE A 1 188 ? -7.105 -8.246 -9.713 1.00 92.00 188 ILE A N 1
ATOM 1456 C CA . ILE A 1 188 ? -7.518 -9.150 -8.629 1.00 92.00 188 ILE A CA 1
ATOM 1457 C C . ILE A 1 188 ? -7.077 -8.597 -7.269 1.00 92.00 188 ILE A C 1
ATOM 1459 O O . ILE A 1 188 ? -7.894 -8.500 -6.349 1.00 92.00 188 ILE A O 1
ATOM 1463 N N . PHE A 1 189 ? -5.804 -8.215 -7.127 1.00 91.81 189 PHE A N 1
ATOM 1464 C CA . PHE A 1 189 ? -5.279 -7.706 -5.858 1.00 91.81 189 PHE A CA 1
ATOM 1465 C C . PHE A 1 189 ? -5.925 -6.374 -5.462 1.00 91.81 189 PHE A C 1
ATOM 1467 O O . PHE A 1 189 ? -6.305 -6.210 -4.302 1.00 91.81 189 PHE A O 1
ATOM 1474 N N . VAL A 1 190 ? -6.126 -5.462 -6.419 1.00 88.31 190 VAL A N 1
ATOM 1475 C CA . VAL A 1 190 ? -6.833 -4.193 -6.192 1.00 88.31 190 VAL A CA 1
ATOM 1476 C C . VAL A 1 190 ? -8.283 -4.437 -5.789 1.00 88.31 190 VAL A C 1
ATOM 1478 O O . VAL A 1 190 ? -8.758 -3.810 -4.849 1.00 88.31 190 VAL A O 1
ATOM 1481 N N . TYR A 1 191 ? -8.985 -5.369 -6.435 1.00 89.81 191 TYR A N 1
ATOM 1482 C CA . TYR A 1 191 ? -10.366 -5.691 -6.081 1.00 89.81 191 TYR A CA 1
ATOM 1483 C C . TYR A 1 191 ? -10.485 -6.212 -4.641 1.00 89.81 191 TYR A C 1
ATOM 1485 O O . TYR A 1 191 ? -11.319 -5.734 -3.868 1.00 89.81 191 TYR A O 1
ATOM 1493 N N . VAL A 1 192 ? -9.623 -7.155 -4.245 1.00 87.94 192 VAL A N 1
ATOM 1494 C CA . VAL A 1 192 ? -9.597 -7.677 -2.867 1.00 87.94 192 VAL A CA 1
ATOM 1495 C C . VAL A 1 192 ? -9.251 -6.575 -1.863 1.00 87.94 192 VAL A C 1
ATOM 1497 O O . VAL A 1 192 ? -9.844 -6.502 -0.787 1.00 87.94 192 VAL A O 1
ATOM 1500 N N . TRP A 1 193 ? -8.313 -5.697 -2.210 1.00 85.56 193 TRP A N 1
ATOM 1501 C CA . TRP A 1 193 ? -7.929 -4.575 -1.362 1.00 85.56 193 TRP A CA 1
ATOM 1502 C C . TRP A 1 193 ? -9.063 -3.546 -1.201 1.00 85.56 193 TRP A C 1
ATOM 1504 O O . TRP A 1 193 ? -9.391 -3.174 -0.075 1.00 85.56 193 TRP A O 1
ATOM 1514 N N . LEU A 1 194 ? -9.728 -3.153 -2.294 1.00 84.50 194 LEU A N 1
ATOM 1515 C CA . LEU A 1 194 ? -10.834 -2.187 -2.286 1.00 84.50 194 LEU A CA 1
ATOM 1516 C C . LEU A 1 194 ? -12.068 -2.707 -1.548 1.00 84.50 194 LEU A C 1
ATOM 1518 O O . LEU A 1 194 ? -12.653 -1.981 -0.747 1.00 84.50 194 LEU A O 1
ATOM 1522 N N . THR A 1 195 ? -12.452 -3.966 -1.776 1.00 85.81 195 THR A N 1
ATOM 1523 C CA . THR A 1 195 ? -13.575 -4.589 -1.051 1.00 85.81 195 THR A CA 1
ATOM 1524 C C . THR A 1 195 ? -13.320 -4.592 0.451 1.00 85.81 195 THR A C 1
ATOM 1526 O O . THR A 1 195 ? -14.185 -4.205 1.230 1.00 85.81 195 THR A O 1
ATOM 1529 N N . ARG A 1 196 ? -12.092 -4.905 0.872 1.00 79.44 196 ARG A N 1
ATOM 1530 C CA . ARG A 1 196 ? -11.707 -4.825 2.282 1.00 79.44 196 ARG A CA 1
ATOM 1531 C C . ARG A 1 196 ? -11.643 -3.394 2.807 1.00 79.44 196 ARG A C 1
ATOM 1533 O O . ARG A 1 196 ? -12.015 -3.171 3.951 1.00 79.44 196 ARG A O 1
ATOM 1540 N N . MET A 1 197 ? -11.205 -2.409 2.035 1.00 77.06 197 MET A N 1
ATOM 1541 C CA . MET A 1 197 ? -11.289 -1.017 2.494 1.00 77.06 197 MET A CA 1
ATOM 1542 C C . MET A 1 197 ? -12.732 -0.566 2.734 1.00 77.06 197 MET A C 1
ATOM 1544 O O . MET A 1 197 ? -12.966 0.218 3.644 1.00 77.06 197 MET A O 1
ATOM 1548 N N . ASN A 1 198 ? -13.683 -1.072 1.951 1.00 82.75 198 ASN A N 1
ATOM 1549 C CA . ASN A 1 198 ? -15.098 -0.757 2.121 1.00 82.75 198 ASN A CA 1
ATOM 1550 C C . ASN A 1 198 ? -15.745 -1.478 3.324 1.00 82.75 198 ASN A C 1
ATOM 1552 O O . ASN A 1 198 ? -16.718 -0.981 3.880 1.00 82.75 198 ASN A O 1
ATOM 1556 N N . ASP A 1 199 ? -15.198 -2.629 3.727 1.00 73.88 199 ASP A N 1
ATOM 1557 C CA . ASP A 1 199 ? -15.646 -3.419 4.889 1.00 73.88 199 ASP A CA 1
ATOM 1558 C C . ASP A 1 199 ? -14.977 -3.010 6.224 1.00 73.88 199 ASP A C 1
ATOM 1560 O O . ASP A 1 199 ? -15.214 -3.653 7.259 1.00 73.88 199 ASP A O 1
ATOM 1564 N N . ALA A 1 200 ? -14.071 -2.027 6.195 1.00 62.00 200 ALA A N 1
ATOM 1565 C CA . ALA A 1 200 ? -13.317 -1.528 7.350 1.00 62.00 200 ALA A CA 1
ATOM 1566 C C . ALA A 1 200 ? -14.094 -0.446 8.109 1.00 62.00 200 ALA A C 1
ATOM 1568 O O . ALA A 1 200 ? -14.099 -0.525 9.360 1.00 62.00 200 ALA A O 1
#

Foldseek 3Di:
DVVVVVVVVVVVVVVLLLVLQPDDPVLSVLVVLCVLVVCVVCCCPVVVHDDDPVSVVVSVVSVVVNVVSVVVVVPDPDDPPLDDPVNVVCCCVDPVNVVVVVVLVVLLVVLVVLLVVLVVVQVVCVVPVDDPPVNVVSVVVNVVSLVSSLVSLVVQLSVLSSVLSSLVVVVCNVVDPVNVVSVVSNVVSVVVSVVSVVVD

InterPro domains:
  IPR008521 Magnesium transporter NIPA [PF05653] (2-109)
  IPR008521 Magnesium transporter NIPA [PTHR12570] (1-200)